Protein AF-0000000084556519 (afdb_homodimer)

InterPro domains:
  IPR011607 Methylglyoxal synthase-like domain [PF02142] (7-95)
  IPR011607 Methylglyoxal synthase-like domain [PS51855] (1-132)
  IPR011607 Methylglyoxal synthase-like domain [SM00851] (6-95)
  IPR033937 Carbamoyl-phosphate synthase large chain, methylglyoxal synthase-like domain [cd01424] (1-100)
  IPR036914 Methylglyoxal synthase-like domain superfamily [G3DSA:3.40.50.1380] (1-125)
  IPR036914 Methylglyoxal synthase-like domain superfamily [SSF52335] (2-114)

Structure (mmCIF, N/CA/C/O backbone):
data_AF-0000000084556519-model_v1
#
loop_
_entity.id
_entity.type
_entity.pdbx_description
1 polymer 'MGS-like domain-containing protein'
#
loop_
_atom_site.group_PDB
_atom_site.id
_atom_site.type_symbol
_atom_site.label_atom_id
_atom_site.label_alt_id
_atom_site.label_comp_id
_atom_site.label_asym_id
_atom_site.label_entity_id
_atom_site.label_seq_id
_atom_site.pdbx_PDB_ins_code
_atom_site.Cartn_x
_atom_site.Cartn_y
_atom_site.Cartn_z
_atom_site.occupancy
_atom_site.B_iso_or_equiv
_atom_site.auth_seq_id
_atom_site.auth_comp_id
_atom_site.auth_asym_id
_atom_site.auth_atom_id
_atom_site.pdbx_PDB_model_num
ATOM 1 N N . ASN A 1 1 ? -2.58 -23 10.445 1 60.66 1 ASN A N 1
ATOM 2 C CA . ASN A 1 1 ? -1.613 -22.016 10.906 1 60.66 1 ASN A CA 1
ATOM 3 C C . ASN A 1 1 ? -2.148 -20.594 10.758 1 60.66 1 ASN A C 1
ATOM 5 O O . ASN A 1 1 ? -2.902 -20.297 9.828 1 60.66 1 ASN A O 1
ATOM 9 N N . LYS A 1 2 ? -2.027 -19.906 11.742 1 66.75 2 LYS A N 1
ATOM 10 C CA . LYS A 1 2 ? -2.498 -18.531 11.82 1 66.75 2 LYS A CA 1
ATOM 11 C C . LYS A 1 2 ? -2.154 -17.75 10.555 1 66.75 2 LYS A C 1
ATOM 13 O O . LYS A 1 2 ? -2.969 -16.984 10.055 1 66.75 2 LYS A O 1
ATOM 18 N N . ASP A 1 3 ? -1.108 -18.094 9.961 1 76.88 3 ASP A N 1
ATOM 19 C CA . ASP A 1 3 ? -0.667 -17.422 8.742 1 76.88 3 ASP A CA 1
ATOM 20 C C . ASP A 1 3 ? -1.509 -17.844 7.547 1 76.88 3 ASP A C 1
ATOM 22 O O . ASP A 1 3 ? -1.833 -17.016 6.684 1 76.88 3 ASP A O 1
ATOM 26 N N . LYS A 1 4 ? -1.921 -19.062 7.691 1 77.12 4 LYS A N 1
ATOM 27 C CA . LYS A 1 4 ? -2.729 -19.562 6.582 1 77.12 4 LYS A CA 1
ATOM 28 C C . LYS A 1 4 ? -4.113 -18.922 6.578 1 77.12 4 LYS A C 1
ATOM 30 O O . LYS A 1 4 ? -4.629 -18.562 5.523 1 77.12 4 LYS A O 1
ATOM 35 N N . ASP A 1 5 ? -4.625 -18.797 7.695 1 87.38 5 ASP A N 1
ATOM 36 C CA . ASP A 1 5 ? -5.941 -18.172 7.801 1 87.38 5 ASP A CA 1
ATOM 37 C C . ASP A 1 5 ? -5.891 -16.703 7.406 1 87.38 5 ASP A C 1
ATOM 39 O O . ASP A 1 5 ? -6.797 -16.203 6.734 1 87.38 5 ASP A O 1
ATOM 43 N N . GLU A 1 6 ? -4.887 -16.078 7.844 1 89.88 6 GLU A N 1
ATOM 44 C CA . GLU A 1 6 ? -4.711 -14.664 7.5 1 89.88 6 GLU A CA 1
ATOM 45 C C . GLU A 1 6 ? -4.547 -14.484 5.996 1 89.88 6 GLU A C 1
ATOM 47 O O . GLU A 1 6 ? -5.113 -13.555 5.414 1 89.88 6 GLU A O 1
ATOM 52 N N . MET A 1 7 ? -3.848 -15.336 5.422 1 90 7 MET A N 1
ATOM 53 C CA . MET A 1 7 ? -3.637 -15.273 3.977 1 90 7 MET A CA 1
ATOM 54 C C . MET A 1 7 ? -4.945 -15.484 3.227 1 90 7 MET A C 1
ATOM 56 O O . MET A 1 7 ? -5.203 -14.82 2.219 1 90 7 MET A O 1
ATOM 60 N N . LYS A 1 8 ? -5.75 -16.375 3.729 1 92.19 8 LYS A N 1
ATOM 61 C CA . LYS A 1 8 ? -7.059 -16.625 3.127 1 92.19 8 LYS A CA 1
ATOM 62 C C . LYS A 1 8 ? -7.922 -15.367 3.143 1 92.19 8 LYS A C 1
ATOM 64 O O . LYS A 1 8 ? -8.562 -15.031 2.145 1 92.19 8 LYS A O 1
ATOM 69 N N . GLN A 1 9 ? -7.934 -14.742 4.238 1 94.56 9 GLN A N 1
ATOM 70 C CA . GLN A 1 9 ? -8.719 -13.523 4.375 1 94.56 9 GLN A CA 1
ATOM 71 C C . GLN A 1 9 ? -8.203 -12.43 3.449 1 94.56 9 GLN A C 1
ATOM 73 O O . GLN A 1 9 ? -8.984 -11.695 2.844 1 94.56 9 GLN A O 1
ATOM 78 N N . LEU A 1 10 ? -6.941 -12.367 3.375 1 95.5 10 LEU A N 1
ATO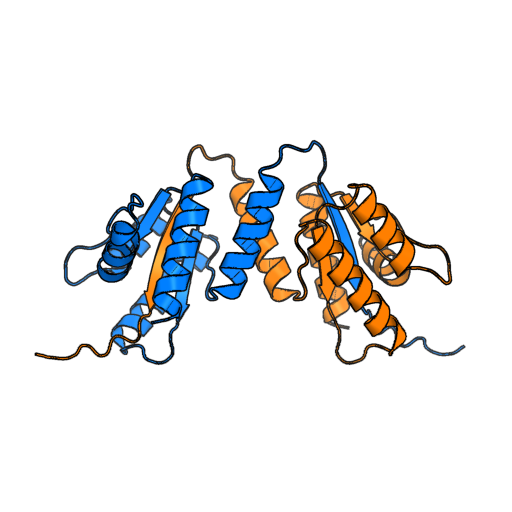M 79 C CA . LEU A 1 10 ? -6.316 -11.398 2.48 1 95.5 10 LEU A CA 1
ATOM 80 C C . LEU A 1 10 ? -6.68 -11.688 1.028 1 95.5 10 LEU A C 1
ATOM 82 O O . LEU A 1 10 ? -7.051 -10.773 0.286 1 95.5 10 LEU A O 1
ATOM 86 N N . ALA A 1 11 ? -6.586 -12.922 0.647 1 95.94 11 ALA A N 1
ATOM 87 C CA . ALA A 1 11 ? -6.949 -13.336 -0.705 1 95.94 11 ALA A CA 1
ATOM 88 C C . ALA A 1 11 ? -8.398 -12.977 -1.02 1 95.94 11 ALA A C 1
ATOM 90 O O . ALA A 1 11 ? -8.695 -12.445 -2.096 1 95.94 11 ALA A O 1
ATOM 91 N N . LYS A 1 12 ? -9.227 -13.203 -0.07 1 96.56 12 LYS A N 1
ATOM 92 C CA . LYS A 1 12 ? -10.641 -12.875 -0.235 1 96.56 12 LYS A CA 1
ATOM 93 C C . LYS A 1 12 ? -10.828 -11.375 -0.456 1 96.56 12 LYS A C 1
ATOM 95 O O . LYS A 1 12 ? -11.547 -10.969 -1.368 1 96.56 12 LYS A O 1
ATOM 100 N N . ALA A 1 13 ? -10.234 -10.602 0.319 1 96.75 13 ALA A N 1
ATOM 101 C CA . ALA A 1 13 ? -10.375 -9.148 0.244 1 96.75 13 ALA A CA 1
ATOM 102 C C . ALA A 1 13 ? -9.867 -8.617 -1.093 1 96.75 13 ALA A C 1
ATOM 104 O O . ALA A 1 13 ? -10.508 -7.754 -1.704 1 96.75 13 ALA A O 1
ATOM 105 N N . PHE A 1 14 ? -8.742 -9.164 -1.57 1 97.5 14 PHE A N 1
ATOM 106 C CA . PHE A 1 14 ? -8.219 -8.742 -2.867 1 97.5 14 PHE A CA 1
ATOM 107 C C . PHE A 1 14 ? -9.156 -9.172 -3.99 1 97.5 14 PHE A C 1
ATOM 109 O O . PHE A 1 14 ? -9.359 -8.438 -4.957 1 97.5 14 PHE A O 1
ATOM 116 N N . SER A 1 15 ? -9.672 -10.344 -3.846 1 97.19 15 SER A N 1
ATOM 117 C CA . SER A 1 15 ? -10.641 -10.812 -4.832 1 97.19 15 SER A CA 1
ATOM 118 C C . SER A 1 15 ? -11.859 -9.898 -4.883 1 97.19 15 SER A C 1
ATOM 120 O O . SER A 1 15 ? -12.336 -9.547 -5.965 1 97.19 15 SER A O 1
ATOM 122 N N . GLU A 1 16 ? -12.336 -9.477 -3.785 1 95.75 16 GLU A N 1
ATOM 123 C CA . GLU A 1 16 ? -13.5 -8.602 -3.693 1 95.75 16 GLU A CA 1
ATOM 124 C C . GLU A 1 16 ? -13.203 -7.227 -4.285 1 95.75 16 GLU A C 1
ATOM 126 O O . GLU A 1 16 ? -14.109 -6.535 -4.746 1 95.75 16 GLU A O 1
ATOM 131 N N . LEU A 1 17 ? -11.953 -6.891 -4.281 1 94.69 17 LEU A N 1
ATOM 132 C CA . LEU A 1 17 ? -11.531 -5.625 -4.871 1 94.69 17 LEU A CA 1
ATOM 133 C C . LEU A 1 17 ? -11.43 -5.738 -6.387 1 94.69 17 LEU A C 1
ATOM 135 O O . LEU A 1 17 ? -11.211 -4.738 -7.074 1 94.69 17 LEU A O 1
ATOM 139 N N . GLY A 1 18 ? -11.445 -7.031 -6.891 1 94.56 18 GLY A N 1
ATOM 140 C CA . GLY A 1 18 ? -11.469 -7.223 -8.336 1 94.56 18 GLY A CA 1
ATOM 141 C C . GLY A 1 18 ? -10.188 -7.84 -8.875 1 94.56 18 GLY A C 1
ATOM 142 O O . GLY A 1 18 ? -10.016 -7.953 -10.086 1 94.56 18 GLY A O 1
ATOM 143 N N . PHE A 1 19 ? -9.328 -8.203 -7.992 1 96.88 19 PHE A N 1
ATOM 144 C CA . PHE A 1 19 ? -8.117 -8.867 -8.453 1 96.88 19 PHE A CA 1
ATOM 145 C C . PHE A 1 19 ? -8.406 -10.297 -8.875 1 96.88 19 PHE A C 1
ATOM 147 O O . PHE A 1 19 ? -9.18 -11 -8.219 1 96.88 19 PHE A O 1
ATOM 154 N N . LYS A 1 20 ? -7.805 -10.68 -9.93 1 97.56 20 LYS A N 1
ATOM 155 C CA . LYS A 1 20 ? -7.711 -12.109 -10.219 1 97.56 20 LYS A CA 1
ATOM 156 C C . LYS A 1 20 ? -6.598 -12.766 -9.414 1 97.56 20 LYS A C 1
ATOM 158 O O . LYS A 1 20 ? -5.488 -12.234 -9.336 1 97.56 20 LYS A O 1
ATOM 163 N N . LEU A 1 21 ? -6.934 -13.906 -8.859 1 96.88 21 LEU A N 1
ATOM 164 C CA . LEU A 1 21 ? -5.961 -14.57 -7.996 1 96.88 21 LEU A CA 1
ATOM 165 C C . LEU A 1 21 ? -5.312 -15.75 -8.711 1 96.88 21 LEU A C 1
ATOM 167 O O . LEU A 1 21 ? -5.996 -16.516 -9.398 1 96.88 21 LEU A O 1
ATOM 171 N N . VAL A 1 22 ? -3.998 -15.844 -8.508 1 95 22 VA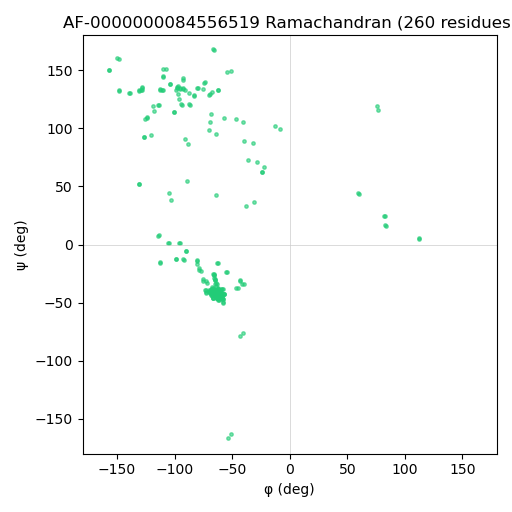L A N 1
ATOM 172 C CA . VAL A 1 22 ? -3.182 -16.969 -8.938 1 95 22 VAL A CA 1
ATOM 173 C C . VAL A 1 22 ? -2.359 -17.5 -7.762 1 95 22 VAL A C 1
ATOM 175 O O . VAL A 1 22 ? -1.832 -16.703 -6.969 1 95 22 VAL A O 1
ATOM 178 N N . ALA A 1 23 ? -2.363 -18.859 -7.629 1 90.19 23 ALA A N 1
ATOM 179 C CA . ALA A 1 23 ? -1.618 -19.359 -6.477 1 90.19 23 ALA A CA 1
ATOM 180 C C . ALA A 1 23 ? -1.018 -20.719 -6.766 1 90.19 23 ALA A C 1
ATOM 182 O O . ALA A 1 23 ? -1.427 -21.406 -7.711 1 90.19 23 ALA A O 1
ATOM 183 N N . THR A 1 24 ? 0.007 -21.016 -5.934 1 82.81 24 THR A N 1
ATOM 184 C CA . THR A 1 24 ? 0.533 -22.375 -5.961 1 82.81 24 THR A CA 1
ATOM 185 C C . THR A 1 24 ? -0.51 -23.375 -5.457 1 82.81 24 THR A C 1
ATOM 187 O O . THR A 1 24 ? -1.505 -22.984 -4.844 1 82.81 24 THR A O 1
ATOM 190 N N . ALA A 1 25 ? -0.234 -24.656 -5.684 1 80.38 25 ALA A N 1
ATOM 191 C CA . ALA A 1 25 ? -1.232 -25.688 -5.414 1 80.38 25 ALA A CA 1
ATOM 192 C C . ALA A 1 25 ? -1.676 -25.656 -3.953 1 80.38 25 ALA A C 1
ATOM 194 O O . ALA A 1 25 ? -2.873 -25.688 -3.662 1 80.38 25 ALA A O 1
ATOM 195 N N . GLY A 1 26 ? -0.729 -25.641 -3.037 1 79.38 26 GLY A N 1
ATOM 196 C CA . GLY A 1 26 ? -1.058 -25.625 -1.621 1 79.38 26 GLY A CA 1
ATOM 197 C C . GLY A 1 26 ? -1.854 -24.391 -1.212 1 79.38 26 GLY A C 1
ATOM 198 O O . GLY A 1 26 ? -2.871 -24.516 -0.526 1 79.38 26 GLY A O 1
ATOM 199 N N . SER A 1 27 ? -1.493 -23.219 -1.669 1 84 27 SER A N 1
ATOM 200 C CA . SER A 1 27 ? -2.191 -21.969 -1.359 1 84 27 SER A CA 1
ATOM 201 C C . SER A 1 27 ? -3.564 -21.938 -2.023 1 84 27 SER A C 1
ATOM 203 O O . SER A 1 27 ? -4.539 -21.484 -1.417 1 84 27 SER A O 1
ATOM 205 N N . ALA A 1 28 ? -3.559 -22.438 -3.236 1 88.19 28 ALA A N 1
ATOM 206 C CA . ALA A 1 28 ? -4.812 -22.438 -3.98 1 88.19 28 ALA A CA 1
ATOM 207 C C . ALA A 1 28 ? -5.867 -23.297 -3.275 1 88.19 28 ALA A C 1
ATOM 209 O O . ALA A 1 28 ? -7.039 -22.906 -3.209 1 88.19 28 ALA A O 1
ATOM 210 N N . LYS A 1 29 ? -5.441 -24.406 -2.787 1 86.94 29 LYS A N 1
ATOM 211 C CA . LYS A 1 29 ? -6.367 -25.281 -2.072 1 86.94 29 LYS A CA 1
ATOM 212 C C . LYS A 1 29 ? -6.969 -24.578 -0.862 1 86.94 29 LYS A C 1
ATOM 214 O O . LYS A 1 29 ? -8.18 -24.641 -0.634 1 86.94 29 LYS A O 1
ATOM 219 N N . ALA A 1 30 ? -6.082 -23.922 -0.144 1 87 30 ALA A N 1
ATOM 220 C CA . ALA A 1 30 ? -6.535 -23.188 1.032 1 87 30 ALA A CA 1
ATOM 221 C C . ALA A 1 30 ? -7.508 -22.078 0.644 1 87 30 ALA A C 1
ATOM 223 O O . ALA A 1 30 ? -8.547 -21.906 1.284 1 87 30 ALA A O 1
ATOM 224 N N . ILE A 1 31 ? -7.262 -21.375 -0.385 1 92.19 31 ILE A N 1
ATOM 225 C CA . ILE A 1 31 ? -8.062 -20.234 -0.832 1 92.19 31 ILE A CA 1
ATOM 226 C C . ILE A 1 31 ? -9.406 -20.734 -1.362 1 92.19 31 ILE A C 1
ATOM 228 O O . ILE A 1 31 ? -10.453 -20.156 -1.057 1 92.19 31 ILE A O 1
ATOM 232 N N . LYS A 1 32 ? -9.406 -21.828 -2.061 1 93.25 32 LYS A N 1
ATOM 233 C CA . LYS A 1 32 ? -10.625 -22.406 -2.625 1 93.25 32 LYS A CA 1
ATOM 234 C C . LYS A 1 32 ? -11.578 -22.859 -1.523 1 93.25 32 LYS A C 1
ATOM 236 O O . LYS A 1 32 ? -12.797 -22.828 -1.699 1 93.25 32 LYS A O 1
ATOM 241 N N . SER A 1 33 ? -11.016 -23.25 -0.446 1 92.06 33 SER A N 1
ATOM 242 C CA . SER A 1 33 ? -11.836 -23.719 0.666 1 92.06 33 SER A CA 1
ATOM 243 C C . SER A 1 33 ? -12.734 -22.609 1.193 1 92.06 33 SER A C 1
ATOM 245 O O . SER A 1 33 ? -13.727 -22.875 1.881 1 92.06 33 SER A O 1
ATOM 247 N N . MET A 1 34 ? -12.406 -21.328 0.815 1 92.75 34 MET A N 1
ATOM 248 C CA . MET A 1 34 ? -13.211 -20.188 1.228 1 92.75 34 MET A CA 1
ATOM 249 C C . MET A 1 34 ? -14.227 -19.812 0.15 1 92.75 34 MET A C 1
ATOM 251 O O . MET A 1 34 ? -14.961 -18.828 0.29 1 92.75 34 MET A O 1
ATOM 255 N N . GLY A 1 35 ? -14.242 -20.562 -0.946 1 94.25 35 GLY A N 1
ATOM 256 C CA . GLY A 1 35 ? -15.172 -20.297 -2.033 1 94.25 35 GLY A CA 1
ATOM 257 C C . GLY A 1 35 ? -14.688 -19.203 -2.98 1 94.25 35 GLY A C 1
ATOM 258 O O . GLY A 1 35 ? -15.477 -18.625 -3.721 1 94.25 35 GLY A O 1
ATOM 259 N N . ILE A 1 36 ? -13.445 -18.938 -2.885 1 94.94 36 ILE A N 1
ATOM 260 C CA . ILE A 1 36 ? -12.859 -17.891 -3.711 1 94.94 36 ILE A CA 1
ATOM 261 C C . ILE A 1 36 ? -12.25 -18.5 -4.969 1 94.94 36 ILE A C 1
ATOM 263 O O . ILE A 1 36 ? -11.562 -19.516 -4.895 1 94.94 36 ILE A O 1
ATOM 267 N N . ASP A 1 37 ? -12.547 -17.875 -6.113 1 95.38 37 ASP A N 1
ATOM 268 C CA . ASP A 1 37 ? -11.961 -18.328 -7.367 1 95.38 37 ASP A CA 1
ATOM 269 C C . ASP A 1 37 ? -10.461 -18.047 -7.406 1 95.38 37 ASP A C 1
ATOM 271 O O . ASP A 1 37 ? -10.023 -16.922 -7.113 1 95.38 37 ASP A O 1
ATOM 275 N N . VAL A 1 38 ? -9.648 -19.016 -7.719 1 94.94 38 VAL A N 1
ATOM 276 C CA . VAL A 1 38 ? -8.195 -18.891 -7.797 1 94.94 38 VAL A CA 1
ATOM 277 C C . VAL A 1 38 ? -7.648 -19.828 -8.867 1 94.94 38 VAL A C 1
ATOM 279 O O . VAL A 1 38 ? -8.086 -20.984 -8.977 1 94.94 38 VAL A O 1
ATOM 282 N N . GLU A 1 39 ? -6.809 -19.297 -9.68 1 93.94 39 GLU A N 1
ATOM 283 C CA . GLU A 1 39 ? -6.113 -20.109 -10.68 1 93.94 39 GLU A CA 1
ATOM 284 C C . GLU A 1 39 ? -4.887 -20.797 -10.086 1 93.94 39 GLU A C 1
ATOM 286 O O . GLU A 1 39 ? -4.074 -20.141 -9.422 1 93.94 39 GLU A O 1
ATOM 291 N N . VAL A 1 40 ? -4.762 -22.078 -10.258 1 89 40 VAL A N 1
ATOM 292 C CA . VAL A 1 40 ? -3.629 -22.844 -9.742 1 89 40 VAL A CA 1
ATOM 293 C C . VAL A 1 40 ? -2.484 -22.812 -10.75 1 89 40 VAL A C 1
ATOM 295 O O . VAL A 1 40 ? -2.691 -23.078 -11.938 1 89 40 VAL A O 1
ATOM 298 N N . VAL A 1 41 ? -1.37 -22.25 -10.18 1 80.81 41 VAL A N 1
ATOM 299 C CA . VAL A 1 41 ? -0.185 -22.312 -11.023 1 80.81 41 VAL A CA 1
ATOM 300 C C . VAL A 1 41 ? 0.617 -23.562 -10.711 1 80.81 41 VAL A C 1
ATOM 302 O O . VAL A 1 41 ? 0.7 -23.984 -9.555 1 80.81 41 VAL A O 1
ATOM 305 N N . GLY A 1 42 ? 1.195 -24.203 -11.797 1 63.31 42 GLY A N 1
ATOM 306 C CA . GLY A 1 42 ? 2.133 -25.312 -11.758 1 63.31 42 GLY A CA 1
ATOM 307 C C . GLY A 1 42 ? 1.47 -26.641 -11.445 1 63.31 42 GLY A C 1
ATOM 308 O O . GLY A 1 42 ? 0.39 -26.672 -10.852 1 63.31 42 GLY A O 1
ATOM 309 N N . LYS A 1 43 ? 1.481 -27.516 -12.289 1 49.94 43 LYS A N 1
ATOM 310 C CA . LYS A 1 43 ? 1.347 -28.906 -11.906 1 49.94 43 LYS A CA 1
ATOM 311 C C . LYS A 1 43 ? 2.326 -29.281 -10.797 1 49.94 43 LYS A C 1
ATOM 313 O O . LYS A 1 43 ? 3.189 -28.469 -10.438 1 49.94 43 LYS A O 1
ATOM 318 N N . MET A 1 44 ? 2.648 -30.594 -10.477 1 47.16 44 MET A N 1
ATOM 319 C CA . MET A 1 44 ? 3.381 -31.219 -9.383 1 47.16 44 MET A CA 1
ATOM 320 C C . MET A 1 44 ? 4.652 -30.438 -9.055 1 47.16 44 MET A C 1
ATOM 322 O O . MET A 1 44 ? 4.914 -30.141 -7.891 1 47.16 44 MET A O 1
ATOM 326 N N . HIS A 1 45 ? 5.84 -30.531 -9.828 1 47.38 45 HIS A N 1
ATOM 327 C CA . HIS A 1 45 ? 7.242 -30.281 -9.5 1 47.38 45 HIS A CA 1
ATOM 328 C C . HIS A 1 45 ? 7.637 -28.844 -9.805 1 47.38 45 HIS A C 1
ATOM 330 O O . HIS A 1 45 ? 8.742 -28.406 -9.461 1 47.38 45 HIS A O 1
ATOM 336 N N . GLU A 1 46 ? 6.902 -27.969 -10.547 1 55.78 46 GLU A N 1
ATOM 337 C CA . GLU A 1 46 ? 7.586 -26.766 -10.992 1 55.78 46 GLU A CA 1
ATOM 338 C C . GLU A 1 46 ? 6.762 -25.516 -10.68 1 55.78 46 GLU A C 1
ATOM 340 O O . GLU A 1 46 ? 6.406 -24.766 -11.586 1 55.78 46 GLU A O 1
ATOM 345 N N . ARG A 1 47 ? 6.312 -25.297 -9.508 1 61 47 ARG A N 1
ATOM 346 C CA . ARG A 1 47 ? 5.328 -24.375 -8.961 1 61 47 ARG A CA 1
ATOM 347 C C . ARG A 1 47 ? 5.773 -22.922 -9.141 1 61 47 ARG A C 1
ATOM 349 O O . ARG A 1 47 ? 5.043 -22.109 -9.711 1 61 47 ARG A O 1
ATOM 356 N N . SER A 1 48 ? 6.98 -22.688 -8.828 1 63.25 48 SER A N 1
ATOM 357 C CA . SER A 1 48 ? 7.52 -21.328 -8.883 1 63.25 48 SER A CA 1
ATOM 358 C C . SER A 1 48 ? 7.82 -20.906 -10.32 1 63.25 48 SER A C 1
ATOM 360 O O . SER A 1 48 ? 7.691 -19.734 -10.672 1 63.25 48 SER A O 1
ATOM 362 N N . VAL A 1 49 ? 8.016 -21.922 -11.20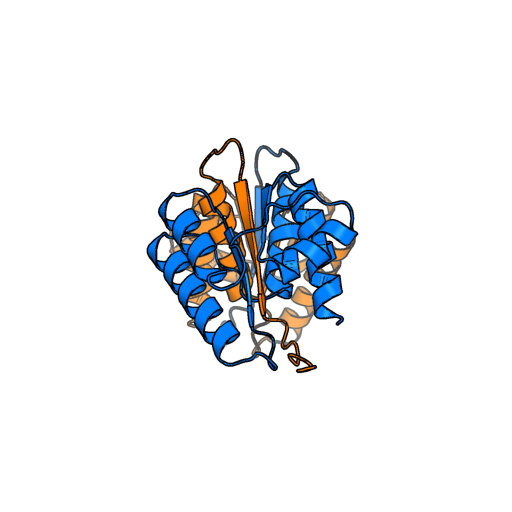3 1 74.31 49 VAL A N 1
ATOM 363 C CA . VAL A 1 49 ? 8.391 -21.641 -12.578 1 74.31 49 VAL A CA 1
ATOM 364 C C . VAL A 1 49 ? 7.191 -21.047 -13.328 1 74.31 49 VAL A C 1
ATOM 366 O O . VAL A 1 49 ? 7.34 -20.109 -14.109 1 74.31 49 VAL A O 1
ATOM 369 N N . ASP A 1 50 ? 6.062 -21.484 -12.945 1 85.94 50 ASP A N 1
ATOM 370 C CA . ASP A 1 50 ? 4.875 -20.984 -13.641 1 85.94 50 ASP A CA 1
ATOM 371 C C . ASP A 1 50 ? 4.578 -19.547 -13.266 1 85.94 50 ASP A C 1
ATOM 373 O O . ASP A 1 50 ? 4.273 -18.719 -14.141 1 85.94 50 ASP A O 1
ATOM 377 N N . ILE A 1 51 ? 4.762 -19.219 -12.039 1 90.44 51 ILE A N 1
ATOM 378 C CA . ILE A 1 51 ? 4.527 -17.844 -11.609 1 90.44 51 ILE A CA 1
ATOM 379 C C . ILE A 1 51 ? 5.531 -16.922 -12.281 1 90.44 51 ILE A C 1
ATOM 381 O O . ILE A 1 51 ? 5.164 -15.844 -12.766 1 90.44 51 ILE A O 1
ATOM 385 N N . ILE A 1 52 ? 6.754 -17.438 -12.391 1 92.94 52 ILE A N 1
ATOM 386 C CA . ILE A 1 52 ? 7.824 -16.656 -13 1 92.94 52 ILE A CA 1
ATOM 387 C C . ILE A 1 52 ? 7.516 -16.422 -14.484 1 92.94 52 ILE A C 1
ATOM 389 O O . ILE A 1 52 ? 7.668 -15.305 -14.984 1 92.94 52 ILE A O 1
ATOM 393 N N . GLN A 1 53 ? 7.059 -17.438 -15.125 1 93.12 53 GLN A N 1
ATOM 394 C CA . GLN A 1 53 ? 6.715 -17.312 -16.531 1 93.12 53 GLN A CA 1
ATOM 395 C C . GLN A 1 53 ? 5.555 -16.344 -16.734 1 93.12 53 GLN A C 1
ATOM 397 O O . GLN A 1 53 ? 5.555 -15.539 -17.672 1 93.12 53 GLN A O 1
ATOM 402 N N . GLN A 1 54 ? 4.594 -16.359 -15.891 1 94.19 54 GLN A N 1
ATOM 403 C CA . GLN A 1 54 ? 3.457 -15.453 -15.992 1 94.19 54 GLN A CA 1
ATOM 404 C C . GLN A 1 54 ? 3.881 -14.008 -15.727 1 94.19 54 GLN A C 1
ATOM 406 O O . GLN A 1 54 ? 3.346 -13.078 -16.328 1 94.19 54 GLN A O 1
ATOM 411 N N . ILE A 1 55 ? 4.812 -13.828 -14.789 1 95 55 ILE A N 1
ATOM 412 C CA . ILE A 1 55 ? 5.379 -12.5 -14.555 1 95 55 ILE A CA 1
ATOM 413 C C . ILE A 1 55 ? 6.047 -11.992 -15.828 1 95 55 ILE A C 1
ATOM 415 O O . ILE A 1 55 ? 5.797 -10.867 -16.266 1 95 55 ILE A O 1
ATOM 419 N N . LYS A 1 56 ? 6.797 -12.875 -16.484 1 94.75 56 LYS A N 1
ATOM 420 C CA . LYS A 1 56 ? 7.535 -12.523 -17.688 1 94.75 56 LYS A CA 1
ATOM 421 C C . LYS A 1 56 ? 6.586 -12.164 -18.828 1 94.75 56 LYS A C 1
ATOM 423 O O . LYS A 1 56 ? 6.898 -11.297 -19.656 1 94.75 56 LYS A O 1
ATOM 428 N N . LYS A 1 57 ? 5.441 -12.727 -18.828 1 94.75 57 LYS A N 1
ATOM 429 C CA . LYS A 1 57 ? 4.453 -12.516 -19.891 1 94.75 57 LYS A CA 1
ATOM 430 C C . LYS A 1 57 ? 3.543 -11.336 -19.562 1 94.75 57 LYS A C 1
ATOM 432 O O . LYS A 1 57 ? 2.631 -11.016 -20.328 1 94.75 57 LYS A O 1
ATOM 437 N N . GLY A 1 58 ? 3.684 -10.805 -18.422 1 93.88 58 GLY A N 1
ATOM 438 C CA . GLY A 1 58 ? 2.9 -9.641 -18.047 1 93.88 58 GLY A CA 1
ATOM 439 C C . GLY A 1 58 ? 1.511 -9.992 -17.547 1 93.88 58 GLY A C 1
ATOM 440 O O . GLY A 1 58 ? 0.6 -9.164 -17.609 1 93.88 58 GLY A O 1
ATOM 441 N N . ARG A 1 59 ? 1.363 -11.164 -17.062 1 94.19 59 ARG A N 1
ATOM 442 C CA . ARG A 1 59 ? 0.042 -11.625 -16.641 1 94.19 59 ARG A CA 1
ATOM 443 C C . ARG A 1 59 ? -0.143 -11.484 -15.141 1 94.19 59 ARG A C 1
ATOM 445 O O . ARG A 1 59 ? -1.252 -11.648 -14.625 1 94.19 59 ARG A O 1
ATOM 452 N N . ILE A 1 60 ? 0.928 -11.234 -14.438 1 96.06 60 ILE A N 1
ATOM 453 C CA . ILE A 1 60 ? 0.884 -10.977 -13 1 96.06 60 ILE A CA 1
ATOM 454 C C . ILE A 1 60 ? 1.269 -9.523 -12.719 1 96.06 60 ILE A C 1
ATOM 456 O O . ILE A 1 60 ? 2.262 -9.023 -13.258 1 96.06 60 ILE A O 1
ATOM 460 N N . HIS A 1 61 ? 0.469 -8.914 -11.891 1 97.19 61 HIS A N 1
ATOM 461 C CA . HIS A 1 61 ? 0.658 -7.484 -11.672 1 97.19 61 HIS A CA 1
ATOM 462 C C . HIS A 1 61 ? 1.134 -7.203 -10.25 1 97.19 61 HIS A C 1
ATOM 464 O O . HIS A 1 61 ? 1.617 -6.105 -9.961 1 97.19 61 HIS A O 1
ATOM 470 N N . MET A 1 62 ? 1.053 -8.086 -9.344 1 97.56 62 MET A N 1
ATOM 471 C CA . MET A 1 62 ? 1.519 -8.016 -7.961 1 97.56 62 MET A CA 1
ATOM 472 C C . MET A 1 62 ? 1.743 -9.406 -7.383 1 97.56 62 MET A C 1
ATOM 474 O O . MET A 1 62 ? 1.076 -10.367 -7.785 1 97.56 62 MET A O 1
ATOM 478 N N . VAL A 1 63 ? 2.666 -9.539 -6.465 1 96.38 63 VAL A N 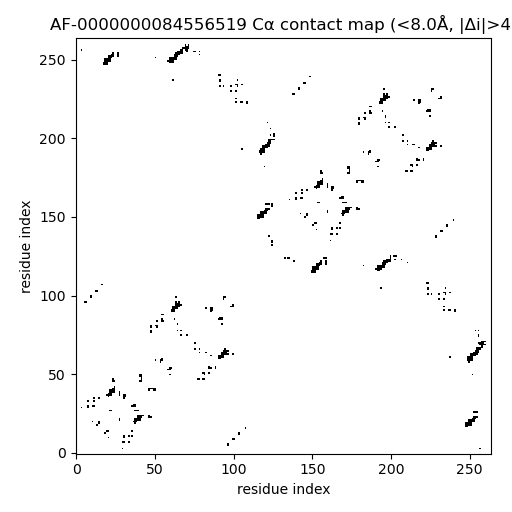1
ATOM 479 C CA . VAL A 1 63 ? 2.938 -10.82 -5.82 1 96.38 63 VAL A CA 1
ATOM 480 C C . VAL A 1 63 ? 2.969 -10.641 -4.305 1 96.38 63 VAL A C 1
ATOM 482 O O . VAL A 1 63 ? 3.537 -9.672 -3.801 1 96.38 63 VAL A O 1
ATOM 485 N N . ILE A 1 64 ? 2.285 -11.508 -3.584 1 95.19 64 ILE A N 1
ATOM 486 C CA . ILE A 1 64 ? 2.51 -11.672 -2.152 1 95.19 64 ILE A CA 1
ATOM 487 C C . ILE A 1 64 ? 3.379 -12.898 -1.898 1 95.19 64 ILE A C 1
ATOM 489 O O . ILE A 1 64 ? 2.98 -14.023 -2.211 1 95.19 64 ILE A O 1
ATOM 493 N N . ASN A 1 65 ? 4.559 -12.672 -1.405 1 89.62 65 ASN A N 1
ATOM 494 C CA . ASN A 1 65 ? 5.527 -13.727 -1.138 1 89.62 65 ASN A CA 1
ATOM 495 C C . ASN A 1 65 ? 6.039 -13.672 0.3 1 89.62 65 ASN A C 1
ATOM 497 O O . ASN A 1 65 ? 6.973 -12.922 0.603 1 89.62 65 ASN A O 1
ATOM 501 N N . THR A 1 66 ? 5.402 -14.414 1.199 1 85.69 66 THR A N 1
ATOM 502 C CA . THR A 1 66 ? 5.773 -14.359 2.609 1 85.69 66 THR A CA 1
ATOM 503 C C . THR A 1 66 ? 6.715 -15.508 2.961 1 85.69 66 THR A C 1
ATOM 505 O O . THR A 1 66 ? 6.59 -16.609 2.418 1 85.69 66 THR A O 1
ATOM 508 N N . MET A 1 67 ? 7.906 -15.141 3.645 1 72.19 67 MET A N 1
ATOM 509 C CA . MET A 1 67 ? 8.875 -16.156 4.031 1 72.19 67 MET A CA 1
ATOM 510 C C . MET A 1 67 ? 8.586 -16.688 5.438 1 72.19 67 MET A C 1
ATOM 512 O O . MET A 1 67 ? 8.445 -15.906 6.379 1 72.19 67 MET A O 1
ATOM 516 N N . THR A 1 68 ? 7.797 -17.734 5.559 1 60.72 68 THR A N 1
ATOM 517 C CA . THR A 1 68 ? 7.617 -18.266 6.906 1 60.72 68 THR A CA 1
ATOM 518 C C . THR A 1 68 ? 8.852 -19.047 7.348 1 60.72 68 THR A C 1
ATOM 520 O O . THR A 1 68 ? 9.617 -19.531 6.516 1 60.72 68 THR A O 1
ATOM 523 N N . GLN A 1 69 ? 9.359 -18.812 8.609 1 57.44 69 GLN A N 1
ATOM 524 C CA . GLN A 1 69 ? 10.562 -19.344 9.25 1 57.44 69 GLN A CA 1
ATOM 525 C C . GLN A 1 69 ? 10.75 -20.828 8.961 1 57.44 69 GLN A C 1
ATOM 527 O O . GLN A 1 69 ? 11.875 -21.312 8.945 1 57.44 69 GLN A O 1
ATOM 532 N N . ASN A 1 70 ? 9.75 -21.5 8.859 1 56.06 70 ASN A N 1
ATOM 533 C CA . ASN A 1 70 ? 9.953 -22.938 8.898 1 56.06 70 ASN A CA 1
ATOM 534 C C . ASN A 1 70 ? 9.82 -23.562 7.508 1 56.06 70 ASN A C 1
ATOM 536 O O . ASN A 1 70 ? 9.312 -24.672 7.363 1 56.06 70 ASN A O 1
ATOM 540 N N . GLN A 1 71 ? 10.523 -22.75 6.617 1 60.31 71 GLN A N 1
ATOM 541 C CA . GLN A 1 71 ? 10.297 -23.25 5.266 1 60.31 71 GLN A CA 1
ATOM 542 C C . GLN A 1 71 ? 11.438 -24.156 4.816 1 60.31 71 GLN A C 1
ATOM 544 O O . GLN A 1 71 ? 12.578 -23.984 5.25 1 60.31 71 GLN A O 1
ATOM 549 N N . GLY A 1 72 ? 10.984 -25.297 4.176 1 61.34 72 GLY A N 1
ATOM 550 C CA . GLY A 1 72 ? 11.977 -26.125 3.529 1 61.34 72 GLY A CA 1
ATOM 551 C C . GLY A 1 72 ? 12.836 -25.375 2.533 1 61.34 72 GLY A C 1
ATOM 552 O O . GLY A 1 72 ? 12.453 -24.297 2.066 1 61.34 72 GLY A O 1
ATOM 553 N N . LYS A 1 73 ? 14.07 -25.75 2.359 1 66.94 73 LYS A N 1
ATOM 554 C CA . LYS A 1 73 ? 15.078 -25.141 1.495 1 66.94 73 LYS A CA 1
ATOM 555 C C . LYS A 1 73 ? 14.508 -24.859 0.105 1 66.94 73 LYS A C 1
ATOM 557 O O . LYS A 1 73 ? 14.82 -23.828 -0.5 1 66.94 73 LYS A O 1
ATOM 562 N N . SER A 1 74 ? 13.656 -25.734 -0.434 1 68.12 74 SER A N 1
ATOM 563 C CA . SER A 1 74 ? 13.125 -25.578 -1.786 1 68.12 74 SER A CA 1
ATOM 564 C C . SER A 1 74 ? 12.172 -24.406 -1.869 1 68.12 74 SER A C 1
ATOM 566 O O . SER A 1 74 ? 12.195 -23.641 -2.84 1 68.12 74 SER A O 1
ATOM 568 N N . VAL A 1 75 ? 11.359 -24.312 -0.853 1 64.31 75 VAL A N 1
ATOM 569 C CA . VAL A 1 75 ? 10.383 -23.219 -0.82 1 64.31 75 VAL A CA 1
ATOM 570 C C . VAL A 1 75 ? 11.109 -21.875 -0.737 1 64.31 75 VAL A C 1
ATOM 572 O O . VAL A 1 75 ? 10.734 -20.922 -1.423 1 64.31 75 VAL A O 1
ATOM 575 N N . VAL A 1 76 ? 12.164 -21.922 -0.028 1 70.12 76 VAL A N 1
ATOM 576 C CA . VAL A 1 76 ? 12.969 -20.719 0.126 1 70.12 76 VAL A CA 1
ATOM 577 C C . VAL A 1 76 ? 13.594 -20.344 -1.215 1 70.12 76 VAL A C 1
ATOM 579 O O . VAL A 1 76 ? 13.547 -19.172 -1.616 1 70.12 76 VAL A O 1
ATOM 582 N N . HIS A 1 77 ? 14 -21.344 -1.889 1 77.56 77 HIS A N 1
ATOM 583 C CA . HIS A 1 77 ? 14.633 -21.109 -3.186 1 77.56 77 HIS A CA 1
ATOM 584 C C . HIS A 1 77 ? 13.617 -20.578 -4.199 1 77.56 77 HIS A C 1
ATOM 586 O O . HIS A 1 77 ? 13.922 -19.672 -4.969 1 77.56 77 HIS A O 1
ATOM 592 N N . ASP A 1 78 ? 12.43 -21.047 -4.176 1 81.31 78 ASP A N 1
ATOM 593 C CA . ASP A 1 78 ? 11.383 -20.609 -5.094 1 81.31 78 ASP A CA 1
ATOM 594 C C . ASP A 1 78 ? 10.961 -19.172 -4.797 1 81.31 78 ASP A C 1
ATOM 596 O O . ASP A 1 78 ? 10.766 -18.375 -5.715 1 81.31 78 ASP A O 1
ATOM 600 N N . GLY A 1 79 ? 10.867 -18.922 -3.537 1 84.38 79 GLY A N 1
ATOM 601 C CA . GLY A 1 79 ? 10.516 -17.562 -3.133 1 84.38 79 GLY A CA 1
ATOM 602 C C . GLY A 1 79 ? 11.5 -16.516 -3.627 1 84.38 79 GLY A C 1
ATOM 603 O O . GLY A 1 79 ? 11.102 -15.445 -4.086 1 84.38 79 GLY A O 1
ATOM 604 N N . PHE A 1 80 ? 12.766 -16.953 -3.586 1 87.12 80 PHE A N 1
ATOM 605 C CA . PHE A 1 80 ? 13.805 -16.047 -4.043 1 87.12 80 PHE A CA 1
ATOM 606 C C . PHE A 1 80 ? 13.688 -15.797 -5.543 1 87.12 80 PHE A C 1
ATOM 608 O O . PHE A 1 80 ? 13.805 -14.656 -6 1 87.12 80 PHE A O 1
ATOM 615 N N . LYS A 1 81 ? 13.484 -16.781 -6.258 1 90 81 LYS A N 1
ATOM 616 C CA . LYS A 1 81 ? 13.367 -16.656 -7.707 1 90 81 LYS A CA 1
ATOM 617 C C . LYS A 1 81 ? 12.18 -15.781 -8.086 1 90 81 LYS A C 1
ATOM 619 O O . LYS A 1 81 ? 12.266 -14.977 -9.008 1 90 81 LYS A O 1
ATOM 624 N N . ILE A 1 82 ? 11.117 -15.914 -7.422 1 91.19 82 ILE A N 1
ATOM 625 C CA . ILE A 1 82 ? 9.914 -15.133 -7.695 1 91.19 82 ILE A CA 1
ATOM 626 C C . ILE A 1 82 ? 10.172 -13.656 -7.379 1 91.19 82 ILE A C 1
ATOM 628 O O . ILE A 1 82 ? 9.859 -12.781 -8.188 1 91.19 82 ILE A O 1
ATOM 632 N N . ARG A 1 83 ? 10.781 -13.453 -6.23 1 92.75 83 ARG A N 1
ATOM 633 C CA . ARG A 1 83 ? 11.102 -12.086 -5.844 1 92.75 83 ARG A CA 1
ATOM 634 C C . ARG A 1 83 ? 12.031 -11.43 -6.855 1 92.75 83 ARG A C 1
ATOM 636 O O . ARG A 1 83 ? 11.828 -10.273 -7.238 1 92.75 83 ARG A O 1
ATOM 643 N N . ARG A 1 84 ? 12.984 -12.234 -7.355 1 94.19 84 ARG A N 1
ATOM 644 C CA . ARG A 1 84 ? 13.906 -11.711 -8.367 1 94.19 84 ARG A CA 1
ATOM 645 C C . ARG A 1 84 ? 13.156 -11.336 -9.641 1 94.19 84 ARG A C 1
ATOM 647 O O . ARG A 1 84 ? 13.398 -10.281 -10.219 1 94.19 84 ARG A O 1
ATOM 654 N N . ALA A 1 85 ? 12.227 -12.18 -10.055 1 95.25 85 ALA A N 1
ATOM 655 C CA . ALA A 1 85 ? 11.453 -11.922 -11.266 1 95.25 85 ALA A CA 1
ATOM 656 C C . ALA A 1 85 ? 10.625 -10.641 -11.117 1 95.25 85 ALA A C 1
ATOM 658 O O . ALA A 1 85 ? 10.5 -9.867 -12.07 1 95.25 85 ALA A O 1
ATOM 659 N N . THR A 1 86 ? 10.078 -10.406 -9.898 1 97.12 86 THR A N 1
ATOM 660 C CA . THR A 1 86 ? 9.273 -9.211 -9.688 1 97.12 86 THR A CA 1
ATOM 661 C C . THR A 1 86 ? 10.133 -7.953 -9.805 1 97.12 86 THR A C 1
ATOM 663 O O . THR A 1 86 ? 9.703 -6.953 -10.383 1 97.12 86 THR A O 1
ATOM 666 N N . VAL A 1 87 ? 11.359 -7.961 -9.305 1 96.25 87 VAL A N 1
ATOM 667 C CA . VAL A 1 87 ? 12.281 -6.832 -9.375 1 96.25 87 VAL A CA 1
ATOM 668 C C . VAL A 1 87 ? 12.664 -6.566 -10.836 1 96.25 87 VAL A C 1
ATOM 670 O O . VAL A 1 87 ? 12.602 -5.426 -11.297 1 96.25 87 VAL A O 1
ATOM 673 N N . GLU A 1 88 ? 12.922 -7.625 -11.555 1 96.94 88 GLU A N 1
ATOM 674 C CA . GLU A 1 88 ? 13.352 -7.527 -12.945 1 96.94 88 GLU A CA 1
ATOM 675 C C . GLU A 1 88 ? 12.25 -6.945 -13.82 1 96.94 88 GLU A C 1
ATOM 677 O O . GLU A 1 88 ? 12.531 -6.293 -14.828 1 96.94 88 GLU A O 1
ATOM 682 N N . HIS A 1 89 ? 10.992 -7.086 -13.461 1 96.5 89 HIS A N 1
ATOM 683 C CA . HIS A 1 89 ? 9.875 -6.66 -14.297 1 96.5 89 HIS A CA 1
ATOM 684 C C . HIS A 1 89 ? 9.117 -5.512 -13.648 1 96.5 89 HIS A C 1
ATOM 686 O O . HIS A 1 89 ? 8.023 -5.148 -14.102 1 96.5 89 HIS A O 1
ATOM 692 N N . ALA A 1 90 ? 9.602 -4.945 -12.57 1 95.06 90 ALA A N 1
ATOM 693 C CA . ALA A 1 90 ? 9.109 -3.76 -11.875 1 95.06 90 ALA A CA 1
ATOM 694 C C . ALA A 1 90 ? 7.668 -3.955 -11.414 1 95.06 90 ALA A C 1
ATOM 696 O O . ALA A 1 90 ? 6.816 -3.088 -11.633 1 95.06 90 ALA A O 1
ATOM 697 N N . ILE A 1 91 ? 7.43 -5.156 -10.852 1 96.12 91 ILE A N 1
ATOM 698 C CA . ILE A 1 91 ? 6.109 -5.375 -10.273 1 96.12 91 ILE A CA 1
ATOM 699 C C . ILE A 1 91 ? 6.223 -5.449 -8.75 1 96.12 91 ILE A C 1
ATOM 701 O O . ILE A 1 91 ? 7.203 -5.973 -8.219 1 96.12 91 ILE A O 1
ATOM 705 N N . PRO A 1 92 ? 5.199 -4.922 -8.047 1 97.62 92 PRO A N 1
ATOM 706 C CA . PRO A 1 92 ? 5.242 -4.945 -6.582 1 97.62 92 PRO A CA 1
ATOM 707 C C . PRO A 1 92 ? 5.273 -6.363 -6.016 1 97.62 92 PRO A C 1
ATOM 709 O O . PRO A 1 92 ? 4.527 -7.234 -6.477 1 97.62 92 PRO A O 1
ATOM 712 N N . CYS A 1 93 ? 6.184 -6.562 -5.082 1 96.88 93 CYS A N 1
ATOM 713 C CA . CYS A 1 93 ? 6.297 -7.809 -4.336 1 96.88 93 CYS A CA 1
ATOM 714 C C 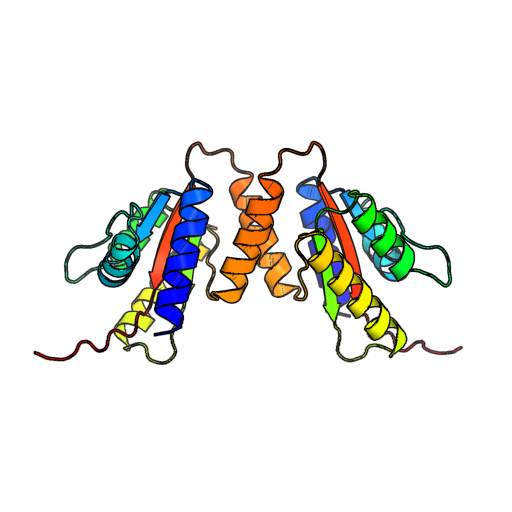. CYS A 1 93 ? 6.211 -7.551 -2.834 1 96.88 93 CYS A C 1
ATOM 716 O O . CYS A 1 93 ? 7.117 -6.957 -2.25 1 96.88 93 CYS A O 1
ATOM 718 N N . LEU A 1 94 ? 5.117 -7.969 -2.227 1 96.44 94 LEU A N 1
ATOM 719 C CA . LEU A 1 94 ? 4.898 -7.781 -0.797 1 96.44 94 LEU A CA 1
ATOM 720 C C . LEU A 1 94 ? 5.34 -9.016 -0.015 1 96.44 94 LEU A C 1
ATOM 722 O O . LEU A 1 94 ? 4.781 -10.102 -0.189 1 96.44 94 LEU A O 1
ATOM 726 N N . THR A 1 95 ? 6.258 -8.805 0.863 1 92.56 95 THR A N 1
ATOM 727 C CA . THR A 1 95 ? 6.863 -9.953 1.53 1 92.56 95 THR A CA 1
ATOM 728 C C . THR A 1 95 ? 6.355 -10.07 2.965 1 92.56 95 THR A C 1
ATOM 730 O O . THR A 1 95 ? 6.773 -10.969 3.703 1 92.56 95 THR A O 1
ATOM 733 N N . SER A 1 96 ? 5.504 -9.227 3.346 1 91 96 SER A N 1
ATOM 734 C CA . SER A 1 96 ? 4.883 -9.219 4.668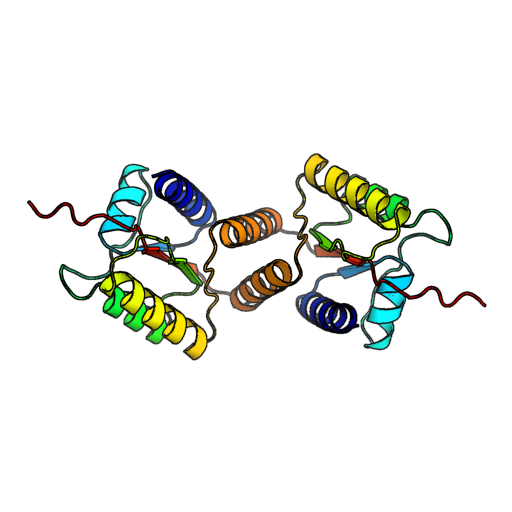 1 91 96 SER A CA 1
ATOM 735 C C . SER A 1 96 ? 3.363 -9.141 4.562 1 91 96 SER A C 1
ATOM 737 O O . SER A 1 96 ? 2.832 -8.336 3.799 1 91 96 SER A O 1
ATOM 739 N N . LEU A 1 97 ? 2.74 -10.047 5.363 1 92.56 97 LEU A N 1
ATOM 740 C CA . LEU A 1 97 ? 1.282 -9.992 5.383 1 92.56 97 LEU A CA 1
ATOM 741 C C . LEU A 1 97 ? 0.798 -8.656 5.945 1 92.56 97 LEU A C 1
ATOM 743 O O . LEU A 1 97 ? -0.222 -8.125 5.504 1 92.56 97 LEU A O 1
ATOM 747 N N . ASP A 1 98 ? 1.561 -8.094 6.91 1 93.62 98 ASP A N 1
ATOM 748 C CA . ASP A 1 98 ? 1.196 -6.797 7.477 1 93.62 98 ASP A CA 1
ATOM 749 C C . ASP A 1 98 ? 1.191 -5.707 6.406 1 93.62 98 ASP A C 1
ATOM 751 O O . ASP A 1 98 ? 0.255 -4.91 6.332 1 93.62 98 ASP A O 1
ATOM 755 N N . THR A 1 99 ? 2.201 -5.707 5.551 1 95.19 99 THR A N 1
ATOM 756 C CA . THR A 1 99 ? 2.281 -4.734 4.465 1 95.19 99 THR A CA 1
ATOM 757 C C . THR A 1 99 ? 1.173 -4.973 3.445 1 95.19 99 THR A C 1
ATOM 759 O O . THR A 1 99 ? 0.57 -4.02 2.943 1 95.19 99 THR A O 1
ATOM 762 N N . ALA A 1 100 ? 0.884 -6.219 3.166 1 96.81 100 ALA A N 1
ATOM 763 C CA . ALA A 1 100 ? -0.194 -6.543 2.236 1 96.81 100 ALA A CA 1
ATOM 764 C C . ALA A 1 100 ? -1.531 -6.004 2.738 1 96.81 100 ALA A C 1
ATOM 766 O O . ALA A 1 100 ? -2.32 -5.461 1.963 1 96.81 100 ALA A O 1
ATOM 767 N N . TRP A 1 101 ? -1.768 -6.133 4.031 1 96.88 101 TRP A N 1
ATOM 768 C CA . TRP A 1 101 ? -2.994 -5.602 4.617 1 96.88 101 TRP A CA 1
ATOM 769 C C . TRP A 1 101 ? -3.041 -4.082 4.492 1 96.88 101 TRP A C 1
ATOM 771 O O . TRP A 1 101 ? -4.094 -3.51 4.195 1 96.88 101 TRP A O 1
ATOM 781 N N . GLU A 1 102 ? -1.929 -3.471 4.727 1 97.31 102 GLU A N 1
ATOM 782 C CA . GLU A 1 102 ? -1.893 -2.016 4.609 1 97.31 102 GLU A CA 1
ATOM 783 C C . GLU A 1 102 ? -2.158 -1.57 3.174 1 97.31 102 GLU A C 1
ATOM 785 O O . GLU A 1 102 ? -2.904 -0.616 2.941 1 97.31 102 GLU A O 1
ATOM 790 N N . VAL A 1 103 ? -1.58 -2.209 2.242 1 97.94 103 VAL A N 1
ATOM 791 C CA . VAL A 1 103 ? -1.818 -1.933 0.829 1 97.94 103 VAL A CA 1
ATOM 792 C C . VAL A 1 103 ? -3.301 -2.109 0.511 1 97.94 103 VAL A C 1
ATOM 794 O O . VAL A 1 103 ? -3.914 -1.246 -0.122 1 97.94 103 VAL A O 1
ATOM 797 N N . LEU A 1 104 ? -3.846 -3.199 0.984 1 97.5 104 LEU A N 1
ATOM 798 C CA . LEU A 1 104 ? -5.262 -3.475 0.759 1 97.5 104 LEU A CA 1
ATOM 799 C C . LEU A 1 104 ? -6.129 -2.357 1.327 1 97.5 104 LEU A C 1
ATOM 801 O O . LEU A 1 104 ? -7.07 -1.904 0.673 1 97.5 104 LEU A O 1
ATOM 805 N N . ASN A 1 105 ? -5.852 -1.947 2.512 1 96.62 105 ASN A N 1
ATOM 806 C CA . ASN A 1 105 ? -6.605 -0.885 3.17 1 96.62 105 ASN A CA 1
ATOM 807 C C . ASN A 1 105 ? -6.602 0.399 2.346 1 96.62 105 ASN A C 1
ATOM 809 O O . ASN A 1 105 ? -7.641 1.043 2.188 1 96.62 105 ASN A O 1
ATOM 813 N N . VAL A 1 106 ? -5.484 0.734 1.811 1 97.44 106 VAL A N 1
ATOM 814 C CA . VAL A 1 106 ? -5.371 1.944 1.002 1 97.44 106 VAL A CA 1
ATOM 815 C C . VAL A 1 106 ? -6.16 1.773 -0.295 1 97.44 106 VAL A C 1
ATOM 817 O O . VAL A 1 106 ? -6.914 2.664 -0.693 1 97.44 106 VAL A O 1
ATOM 820 N N . LEU A 1 107 ? -6.062 0.64 -0.931 1 96.12 107 LEU A N 1
ATOM 821 C CA . LEU A 1 107 ? -6.781 0.389 -2.176 1 96.12 107 LEU A CA 1
ATOM 822 C C . LEU A 1 107 ? -8.289 0.416 -1.944 1 96.12 107 LEU A C 1
ATOM 824 O O . LEU A 1 107 ? -9.039 0.955 -2.764 1 96.12 107 LEU A O 1
ATOM 828 N N . GLU A 1 108 ? -8.688 -0.185 -0.848 1 95.06 108 GLU A N 1
ATOM 829 C CA . GLU A 1 108 ? -10.109 -0.184 -0.523 1 95.06 108 GLU A CA 1
ATOM 830 C C . GLU A 1 108 ? -10.633 1.235 -0.311 1 95.06 108 GLU A C 1
ATOM 832 O O . GLU A 1 108 ? -11.711 1.585 -0.783 1 95.06 108 GLU A O 1
ATOM 837 N N . PHE A 1 109 ? -9.891 1.971 0.377 1 94 109 PHE A N 1
ATOM 838 C CA . PHE A 1 109 ? -10.281 3.354 0.627 1 94 109 PHE A CA 1
ATOM 839 C C . PHE A 1 109 ? -10.367 4.137 -0.678 1 94 109 PHE A C 1
ATOM 841 O O . PHE A 1 109 ? -11.305 4.902 -0.89 1 94 109 PHE A O 1
ATOM 848 N N . MET A 1 110 ? -9.445 3.852 -1.554 1 91.94 110 MET A N 1
ATOM 849 C CA . MET A 1 110 ? -9.359 4.625 -2.789 1 91.94 110 MET A CA 1
ATOM 850 C C . MET A 1 110 ? -10.375 4.133 -3.811 1 91.94 110 MET A C 1
ATOM 852 O O . MET A 1 110 ? -10.617 4.789 -4.824 1 91.94 110 MET A O 1
ATOM 856 N N . ARG A 1 111 ? -10.797 3.027 -3.527 1 86.44 111 ARG A N 1
ATOM 857 C CA . ARG A 1 111 ? -11.867 2.561 -4.398 1 86.44 111 ARG A CA 1
ATOM 858 C C . ARG A 1 111 ? -13.023 3.557 -4.43 1 86.44 111 ARG A C 1
ATOM 860 O O . ARG A 1 111 ? -13.781 3.607 -5.398 1 86.44 111 ARG A O 1
ATOM 867 N N . GLU A 1 112 ? -13.047 4.328 -3.311 1 82.38 112 GLU A N 1
ATOM 868 C CA . GLU A 1 112 ? -13.992 5.438 -3.318 1 82.38 112 GLU A CA 1
ATOM 869 C C . GLU A 1 112 ? -13.586 6.508 -4.324 1 82.38 112 GLU A C 1
ATOM 871 O O . GLU A 1 112 ? -12.414 6.887 -4.391 1 82.38 112 GLU A O 1
ATOM 876 N N . ARG A 1 113 ? -14.398 6.676 -5.41 1 82.69 113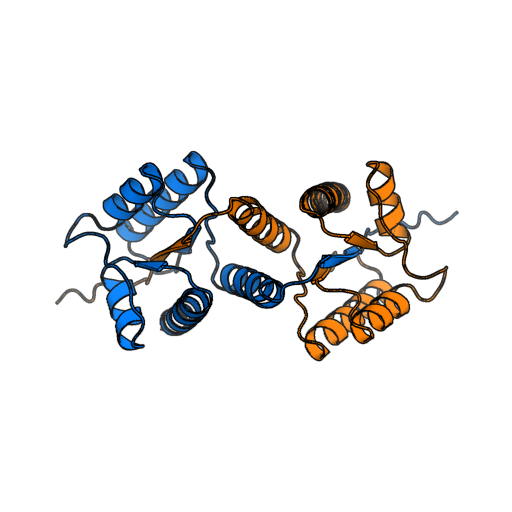 ARG A N 1
ATOM 877 C CA . ARG A 1 113 ? -14.062 7.598 -6.488 1 82.69 113 ARG A CA 1
ATOM 878 C C . ARG A 1 113 ? -14.18 9.047 -6.027 1 82.69 113 ARG A C 1
ATOM 880 O O . ARG A 1 113 ? -15.281 9.602 -5.965 1 82.69 113 ARG A O 1
ATOM 887 N N . ARG A 1 114 ? -12.969 9.602 -5.668 1 85.31 114 ARG A N 1
ATOM 888 C CA . ARG A 1 114 ? -12.852 11.016 -5.348 1 85.31 114 ARG A CA 1
ATOM 889 C C . ARG A 1 114 ? -12.062 11.758 -6.426 1 85.31 114 ARG A C 1
ATOM 891 O O . ARG A 1 114 ? -11.266 11.148 -7.145 1 85.31 114 ARG A O 1
ATOM 898 N N . LEU A 1 115 ? -12.391 13.016 -6.57 1 85.19 115 LEU A N 1
ATOM 899 C CA . LEU A 1 115 ? -11.672 13.82 -7.547 1 85.19 115 LEU A CA 1
ATOM 900 C C . LEU A 1 115 ? -10.219 14.023 -7.125 1 85.19 115 LEU A C 1
ATOM 902 O O . LEU A 1 115 ? -9.32 14.047 -7.965 1 85.19 115 LEU A O 1
ATOM 906 N N . VAL A 1 116 ? -10.062 14.219 -5.758 1 90.75 116 VAL A N 1
ATOM 907 C CA . VAL A 1 116 ? -8.727 14.477 -5.223 1 90.75 116 VAL A CA 1
ATOM 908 C C . VAL A 1 116 ? -8.539 13.727 -3.906 1 90.75 116 VAL A C 1
ATOM 910 O O . VAL A 1 116 ? -9.461 13.672 -3.082 1 90.75 116 VAL A O 1
ATOM 913 N N . TYR A 1 117 ? -7.477 13.055 -3.85 1 94.38 117 TYR A N 1
ATOM 914 C CA . TYR A 1 117 ? -7.074 12.445 -2.588 1 94.38 117 TYR A CA 1
ATOM 915 C C . TYR A 1 117 ? -6.039 13.305 -1.871 1 94.38 117 TYR A C 1
ATOM 917 O O . TYR A 1 117 ? -5.125 13.844 -2.5 1 94.38 117 TYR A O 1
ATOM 925 N N . SER A 1 118 ? -6.289 13.445 -0.547 1 95.94 118 SER A N 1
ATOM 926 C CA . SER A 1 118 ? -5.395 14.258 0.268 1 95.94 118 SER A CA 1
ATOM 927 C C . SER A 1 118 ? -4.59 13.398 1.233 1 95.94 118 SER A C 1
ATOM 929 O O . SER A 1 118 ? -5.137 12.5 1.876 1 95.94 118 SER A O 1
ATOM 931 N N . LEU A 1 119 ? -3.26 13.672 1.282 1 96.75 119 LEU A N 1
ATOM 932 C CA . LEU A 1 119 ? -2.314 12.992 2.16 1 96.75 119 LEU A CA 1
ATOM 933 C C . LEU A 1 119 ? -1.738 13.961 3.191 1 96.75 119 LEU A C 1
ATOM 935 O O . LEU A 1 119 ? -1.153 14.984 2.83 1 96.75 119 LEU A O 1
ATOM 939 N N . ALA A 1 120 ? -1.963 13.641 4.438 1 93.94 120 ALA A N 1
ATOM 940 C CA . ALA A 1 120 ? -1.323 14.398 5.508 1 93.94 120 ALA A CA 1
ATOM 941 C C . ALA A 1 120 ? -0.009 13.75 5.934 1 93.94 120 ALA A C 1
ATOM 943 O O . ALA A 1 120 ? 0.071 12.523 6.059 1 93.94 120 ALA A O 1
ATOM 944 N N . ILE A 1 121 ? 1.001 14.555 6.074 1 90.31 121 ILE A N 1
ATOM 945 C CA . ILE A 1 121 ? 2.307 14.07 6.512 1 90.31 121 ILE A CA 1
ATOM 946 C C . ILE A 1 121 ? 2.682 14.734 7.84 1 90.31 121 ILE A C 1
ATOM 948 O O . ILE A 1 121 ? 2.682 15.961 7.949 1 90.31 121 ILE A O 1
ATOM 952 N N . GLN A 1 122 ? 2.715 13.859 8.641 1 81.44 122 GLN A N 1
ATOM 953 C CA . GLN A 1 122 ? 3.15 14.328 9.945 1 81.44 122 GLN A CA 1
ATOM 954 C C . GLN A 1 122 ? 4.414 13.602 10.406 1 81.44 122 GLN A C 1
ATOM 956 O O . GLN A 1 122 ? 4.406 12.375 10.57 1 81.44 122 GLN A O 1
ATOM 961 N N . ASP A 1 123 ? 5.691 14.305 10.094 1 69.06 123 ASP A N 1
ATOM 962 C CA . ASP A 1 123 ? 6.984 13.742 10.461 1 69.06 123 ASP A CA 1
ATOM 963 C C . ASP A 1 123 ? 7.516 14.375 11.75 1 69.06 123 ASP A C 1
ATOM 965 O O . ASP A 1 123 ? 7.156 15.508 12.078 1 69.06 123 ASP A O 1
ATOM 969 N N . TYR A 1 124 ? 8.008 13.461 12.727 1 51.59 124 TYR A N 1
ATOM 970 C CA . TYR A 1 124 ? 8.914 13.914 13.773 1 51.59 124 TYR A CA 1
ATOM 971 C C . TYR A 1 124 ? 10.234 14.398 13.188 1 51.59 124 TYR A C 1
ATOM 973 O O . TYR A 1 124 ? 11.078 13.594 12.789 1 51.59 124 TYR A O 1
ATOM 981 N N . VAL A 1 125 ? 10.305 15.148 12.094 1 46.69 125 VAL A N 1
ATOM 982 C CA . VAL A 1 125 ? 11.68 15.602 11.93 1 46.69 125 VAL A CA 1
ATOM 983 C C . VAL A 1 125 ? 12.266 15.969 13.289 1 46.69 125 VAL A C 1
ATOM 985 O O . VAL A 1 125 ? 11.664 16.734 14.055 1 46.69 125 VAL A O 1
ATOM 988 N N . GLY A 1 126 ? 12.867 15.016 13.984 1 44.5 126 GLY A N 1
ATOM 989 C CA . GLY A 1 126 ? 13.789 15.516 14.992 1 44.5 126 GLY A CA 1
ATOM 990 C C . GLY A 1 126 ? 14.445 16.828 14.602 1 44.5 126 GLY A C 1
ATOM 991 O O . GLY A 1 126 ? 15.438 16.828 13.867 1 44.5 126 GLY A O 1
ATOM 992 N N . GLY A 1 127 ? 13.852 17.688 13.992 1 39.75 127 GLY A N 1
ATOM 993 C CA . GLY A 1 127 ? 14.68 18.875 14.117 1 39.75 127 GLY A CA 1
ATOM 994 C C . GLY A 1 127 ? 15.273 19.047 15.508 1 39.75 127 GLY A C 1
ATOM 995 O O . GLY A 1 127 ? 14.656 18.656 16.5 1 39.75 127 GLY A O 1
ATOM 996 N N . GLY A 1 128 ? 16.641 18.766 15.719 1 35.84 128 GLY A N 1
ATOM 997 C CA . GLY A 1 128 ? 17.328 19.688 16.609 1 35.84 128 GLY A CA 1
ATOM 998 C C . GLY A 1 128 ? 16.672 21.047 16.672 1 35.84 128 GLY A C 1
ATOM 999 O O . GLY A 1 128 ? 16.641 21.781 15.68 1 35.84 128 GLY A O 1
ATOM 1000 N N . TYR A 1 129 ? 15.516 21.375 17.062 1 34.22 129 TYR A N 1
ATOM 1001 C CA . TYR A 1 129 ? 15.516 22.719 17.641 1 34.22 129 TYR A CA 1
ATOM 1002 C C . TYR A 1 129 ? 16.906 23.094 18.141 1 34.22 129 TYR A C 1
ATOM 1004 O O . TYR A 1 129 ? 17.406 22.516 19.109 1 34.22 129 TYR A O 1
ATOM 1012 N N . ASP A 1 130 ? 17.953 23.203 17.375 1 32.31 130 ASP A N 1
ATOM 1013 C CA . ASP A 1 130 ? 18.938 24.188 17.828 1 32.31 130 ASP A CA 1
ATOM 1014 C C . ASP A 1 130 ? 18.266 25.359 18.547 1 32.31 130 ASP A C 1
ATOM 1016 O O . ASP A 1 130 ? 17.312 25.938 18.016 1 32.31 130 ASP A O 1
ATOM 1020 N N . LEU A 1 131 ? 17.953 25.438 19.875 1 29.27 131 LEU A N 1
ATOM 1021 C CA . LEU A 1 131 ? 18.109 26.578 20.766 1 29.27 131 LEU A CA 1
ATOM 1022 C C . LEU A 1 131 ? 18.891 27.688 20.078 1 29.27 131 LEU A C 1
ATOM 1024 O O . LEU A 1 131 ? 20 27.469 19.578 1 29.27 131 LEU A O 1
ATOM 1028 N N . ALA A 1 132 ? 18.25 28.812 19.484 1 27.88 132 ALA A N 1
ATOM 1029 C CA . ALA A 1 132 ? 18.891 30.109 19.719 1 27.88 132 ALA A CA 1
ATOM 1030 C C . ALA A 1 132 ? 19.172 30.312 21.203 1 27.88 132 ALA A C 1
ATOM 1032 O O . ALA A 1 132 ? 18.406 29.875 22.047 1 27.88 132 ALA A O 1
ATOM 1033 N N . ASN B 1 1 ? 18.734 14.609 8.195 1 58.66 1 ASN B N 1
ATOM 1034 C CA . ASN B 1 1 ? 18.531 13.242 8.664 1 58.66 1 ASN B CA 1
ATOM 1035 C C . ASN B 1 1 ? 17.953 12.352 7.562 1 58.66 1 ASN B C 1
ATOM 1037 O O . ASN B 1 1 ? 17.188 12.828 6.723 1 58.66 1 ASN B O 1
ATOM 1041 N N . LYS B 1 2 ? 18.531 11.32 7.445 1 64.75 2 LYS B N 1
ATOM 1042 C CA . LYS B 1 2 ? 18.188 10.336 6.422 1 64.75 2 LYS B CA 1
ATOM 1043 C C . LYS B 1 2 ? 16.672 10.164 6.316 1 64.75 2 LYS B C 1
ATOM 1045 O O . LYS B 1 2 ? 16.125 10.055 5.215 1 64.75 2 LYS B O 1
ATOM 1050 N N . ASP B 1 3 ? 16.016 10.328 7.379 1 75.75 3 ASP B N 1
ATOM 1051 C CA . ASP B 1 3 ? 14.562 10.164 7.402 1 75.75 3 ASP B CA 1
ATOM 1052 C C . ASP B 1 3 ? 13.867 11.367 6.762 1 75.75 3 ASP B C 1
ATOM 1054 O O . ASP B 1 3 ? 12.859 11.203 6.066 1 75.75 3 ASP B O 1
ATOM 1058 N N . LYS B 1 4 ? 14.586 12.453 6.918 1 76.44 4 LYS B N 1
ATOM 1059 C CA . LYS B 1 4 ? 13.992 13.656 6.344 1 76.44 4 LYS B CA 1
ATOM 1060 C C . LYS B 1 4 ? 14.062 13.641 4.82 1 76.44 4 LYS B C 1
ATOM 1062 O O . LYS B 1 4 ? 13.094 13.992 4.145 1 76.44 4 LYS B O 1
ATOM 1067 N N . ASP B 1 5 ? 15.117 13.234 4.363 1 86.69 5 ASP B N 1
ATOM 1068 C CA . ASP B 1 5 ? 15.289 13.172 2.914 1 86.69 5 ASP B CA 1
ATOM 1069 C C . ASP B 1 5 ? 14.359 12.117 2.299 1 86.69 5 ASP B C 1
ATOM 1071 O O . ASP B 1 5 ? 13.789 12.344 1.232 1 86.69 5 ASP B O 1
ATOM 1075 N N . GLU B 1 6 ? 14.266 11.062 2.959 1 89.25 6 GLU B N 1
ATOM 1076 C CA . GLU B 1 6 ? 13.391 10 2.486 1 89.25 6 GLU B CA 1
ATOM 1077 C C . GLU B 1 6 ? 11.93 10.453 2.463 1 89.25 6 GLU B C 1
ATOM 1079 O O . GLU B 1 6 ? 11.195 10.164 1.516 1 89.25 6 GLU B O 1
ATOM 1084 N N . MET B 1 7 ? 11.562 11.141 3.424 1 89.44 7 MET B N 1
ATOM 1085 C CA . MET B 1 7 ? 10.203 11.656 3.504 1 89.44 7 MET B CA 1
ATOM 1086 C C . MET B 1 7 ? 9.922 12.641 2.375 1 89.44 7 MET B C 1
ATOM 1088 O O . MET B 1 7 ? 8.836 12.641 1.8 1 89.44 7 MET B O 1
ATOM 1092 N N . LYS B 1 8 ? 10.883 13.445 2.084 1 91.5 8 LYS B N 1
ATOM 1093 C CA . LYS B 1 8 ? 10.758 14.406 0.99 1 91.5 8 LYS B CA 1
ATOM 1094 C C . LYS B 1 8 ? 10.508 13.695 -0.337 1 91.5 8 LYS B C 1
ATOM 1096 O O . LYS B 1 8 ? 9.656 14.109 -1.119 1 91.5 8 LYS B O 1
ATOM 1101 N N . GLN B 1 9 ? 11.266 12.711 -0.562 1 94.06 9 GLN B N 1
ATOM 1102 C CA . GLN B 1 9 ? 11.125 11.945 -1.795 1 94.06 9 GLN B CA 1
ATOM 1103 C C . GLN B 1 9 ? 9.758 11.266 -1.867 1 94.06 9 GLN B C 1
ATOM 1105 O O . GLN B 1 9 ? 9.133 11.234 -2.928 1 94.06 9 GLN B O 1
ATOM 1110 N N . LEU B 1 10 ? 9.367 10.781 -0.767 1 95.06 10 LEU B N 1
ATOM 1111 C CA . LEU B 1 10 ? 8.047 10.156 -0.684 1 95.06 10 LEU B CA 1
ATOM 1112 C C . LEU B 1 10 ? 6.945 11.164 -0.974 1 95.06 10 LEU B C 1
ATOM 1114 O O . LEU B 1 10 ? 6.027 10.883 -1.747 1 95.06 10 LEU B O 1
ATOM 1118 N N . ALA B 1 11 ? 7.043 12.305 -0.359 1 95.38 11 ALA B N 1
ATOM 1119 C CA . ALA B 1 11 ? 6.078 13.375 -0.584 1 95.38 11 ALA B CA 1
ATOM 1120 C C . ALA B 1 11 ? 6.012 13.758 -2.061 1 95.38 11 ALA B C 1
ATOM 1122 O O . ALA B 1 11 ? 4.926 13.914 -2.621 1 95.38 11 ALA B O 1
ATOM 1123 N N . LYS B 1 12 ? 7.141 13.836 -2.645 1 96.12 12 LYS B N 1
ATOM 1124 C CA . LYS B 1 12 ? 7.215 14.164 -4.066 1 96.12 12 LYS B CA 1
ATOM 1125 C C . LYS B 1 12 ? 6.504 13.109 -4.91 1 96.12 12 LYS B C 1
ATOM 1127 O O . LYS B 1 12 ? 5.711 13.445 -5.793 1 96.12 12 LYS B O 1
ATOM 1132 N N . ALA B 1 13 ? 6.762 11.922 -4.68 1 96.56 13 ALA B N 1
ATOM 1133 C CA . ALA B 1 13 ? 6.188 10.82 -5.453 1 96.56 13 ALA B CA 1
ATOM 1134 C C . ALA B 1 13 ? 4.668 10.789 -5.316 1 96.56 13 ALA B C 1
ATOM 1136 O O . ALA B 1 13 ? 3.955 10.586 -6.305 1 96.56 13 ALA B O 1
ATOM 1137 N N . PHE B 1 14 ? 4.168 11.016 -4.094 1 97.19 14 PHE B N 1
ATOM 1138 C CA . PHE B 1 14 ? 2.723 11.055 -3.893 1 97.19 14 PHE B CA 1
ATOM 1139 C C . PHE B 1 14 ? 2.111 12.25 -4.609 1 97.19 14 PHE B C 1
ATOM 1141 O O . PHE B 1 14 ? 1.019 12.156 -5.172 1 97.19 14 PHE B O 1
ATOM 1148 N N . SER B 1 15 ? 2.803 13.344 -4.535 1 97 15 SER B N 1
ATOM 1149 C CA . SER B 1 15 ? 2.33 14.523 -5.258 1 97 15 SER B CA 1
ATOM 1150 C C . SER B 1 15 ? 2.24 14.25 -6.754 1 97 15 SER B C 1
ATOM 1152 O O . SER B 1 15 ? 1.257 14.625 -7.402 1 97 15 SER B O 1
ATOM 1154 N N . GLU B 1 16 ? 3.176 13.602 -7.297 1 95.75 16 GLU B N 1
ATOM 1155 C CA . GLU B 1 16 ? 3.215 13.273 -8.719 1 95.75 16 GLU B CA 1
ATOM 1156 C C . GLU B 1 16 ? 2.098 12.305 -9.094 1 95.75 16 GLU B C 1
ATOM 1158 O O . GLU B 1 16 ? 1.653 12.281 -10.242 1 95.75 16 GLU B O 1
ATOM 1163 N N . LEU B 1 17 ? 1.67 11.555 -8.125 1 94.75 17 LEU B N 1
ATOM 1164 C CA . LEU B 1 17 ? 0.567 10.625 -8.352 1 94.75 17 LEU B CA 1
ATOM 1165 C C . LEU B 1 17 ? -0.773 11.352 -8.297 1 94.75 17 LEU B C 1
ATOM 1167 O O . LEU B 1 17 ? -1.816 10.758 -8.578 1 94.75 17 LEU B O 1
ATOM 1171 N N . GLY B 1 18 ? -0.733 12.648 -7.777 1 94.62 18 GLY B N 1
ATOM 1172 C CA . GLY B 1 18 ? -1.946 13.453 -7.797 1 94.62 18 GLY B CA 1
ATOM 1173 C C . GLY B 1 18 ? -2.51 13.719 -6.414 1 94.62 18 GLY B C 1
ATOM 1174 O O . GLY B 1 18 ? -3.596 14.281 -6.281 1 94.62 18 GLY B O 1
ATOM 1175 N N . PHE B 1 19 ? -1.805 13.289 -5.434 1 96.81 19 PHE B N 1
ATOM 1176 C CA . PHE B 1 19 ? -2.266 13.586 -4.082 1 96.81 19 PHE B CA 1
ATOM 1177 C C . PHE B 1 19 ? -2.035 15.055 -3.74 1 96.81 19 PHE B C 1
ATOM 1179 O O . PHE B 1 19 ? -0.998 15.625 -4.086 1 96.81 19 PHE B O 1
ATOM 1186 N N . LYS B 1 20 ? -2.988 15.602 -3.088 1 97.56 20 LYS B N 1
ATOM 1187 C CA . LYS B 1 20 ? -2.746 16.859 -2.396 1 97.56 20 LYS B CA 1
ATOM 1188 C C . LYS B 1 20 ? -2.049 16.625 -1.059 1 97.56 20 LYS B C 1
ATOM 1190 O O . LYS B 1 20 ? -2.445 15.75 -0.29 1 97.56 20 LYS B O 1
ATOM 1195 N N . LEU B 1 21 ? -1.026 17.453 -0.816 1 96.44 21 LEU B N 1
ATOM 1196 C CA . LEU B 1 21 ? -0.246 17.25 0.4 1 96.44 21 LEU B CA 1
ATOM 1197 C C . LEU B 1 21 ? -0.604 18.297 1.452 1 96.44 21 LEU B C 1
ATOM 1199 O O . LEU B 1 21 ? -0.76 19.469 1.133 1 96.44 21 LEU B O 1
ATOM 1203 N N . VAL B 1 22 ? -0.709 17.781 2.688 1 94.44 22 VAL B N 1
ATOM 1204 C CA . VAL B 1 22 ? -0.874 18.594 3.887 1 94.44 22 VAL B CA 1
ATOM 1205 C C . VAL B 1 22 ? 0.173 18.203 4.926 1 94.44 22 VAL B C 1
ATOM 1207 O O . VAL B 1 22 ? 0.462 17.016 5.109 1 94.44 22 VAL B O 1
ATOM 1210 N N . ALA B 1 23 ? 0.781 19.266 5.539 1 89.69 23 ALA B N 1
ATOM 1211 C CA . ALA B 1 23 ? 1.813 18.906 6.504 1 89.69 23 ALA B CA 1
ATOM 1212 C C . ALA B 1 23 ? 1.919 19.938 7.617 1 89.69 23 ALA B C 1
ATOM 1214 O O . ALA B 1 23 ? 1.424 21.062 7.477 1 89.69 23 ALA B O 1
ATOM 1215 N N . THR B 1 24 ? 2.535 19.453 8.719 1 82.06 24 THR B N 1
ATOM 1216 C CA . THR B 1 24 ? 2.889 20.391 9.781 1 82.06 24 THR B CA 1
ATOM 1217 C C . THR B 1 24 ? 3.971 21.359 9.305 1 82.06 24 THR B C 1
ATOM 1219 O O . THR B 1 24 ? 4.617 21.125 8.281 1 82.06 24 THR B O 1
ATOM 1222 N N . ALA B 1 25 ? 4.172 22.391 10.102 1 80.12 25 ALA B N 1
ATOM 1223 C CA . ALA B 1 25 ? 5.047 23.484 9.672 1 80.12 25 ALA B CA 1
ATOM 1224 C C . ALA B 1 25 ? 6.449 22.969 9.352 1 80.12 25 ALA B C 1
ATOM 1226 O O . ALA B 1 25 ? 7.012 23.297 8.305 1 80.12 25 ALA B O 1
ATOM 1227 N N . GLY B 1 26 ? 7.031 22.219 10.258 1 78.94 26 GLY B N 1
ATOM 1228 C CA . GLY B 1 26 ? 8.367 21.688 10.055 1 78.94 26 GLY B CA 1
ATOM 1229 C C . GLY B 1 26 ? 8.477 20.797 8.828 1 78.94 26 GLY B C 1
ATOM 1230 O O . GLY B 1 26 ? 9.383 20.953 8.016 1 78.94 26 GLY B O 1
ATOM 1231 N N . SER B 1 27 ? 7.555 19.906 8.617 1 83.31 27 SER B N 1
ATOM 1232 C CA . SER B 1 27 ? 7.535 19 7.469 1 83.31 27 SER B CA 1
ATOM 1233 C C . SER B 1 27 ? 7.266 19.75 6.172 1 83.31 27 SER B C 1
ATOM 1235 O O . SER B 1 27 ? 7.875 19.469 5.141 1 83.31 27 SER B O 1
ATOM 1237 N N . ALA B 1 28 ? 6.367 20.703 6.328 1 87.69 28 ALA B N 1
ATOM 1238 C CA . ALA B 1 28 ? 6.016 21.5 5.148 1 87.69 28 ALA B CA 1
ATOM 1239 C C . ALA B 1 28 ? 7.223 22.266 4.625 1 87.69 28 ALA B C 1
ATOM 1241 O O . ALA B 1 28 ? 7.43 22.359 3.41 1 87.69 28 ALA B O 1
ATOM 1242 N N . LYS B 1 29 ? 7.973 22.797 5.516 1 86.19 29 LYS B N 1
ATOM 1243 C CA . LYS B 1 29 ? 9.172 23.531 5.113 1 86.19 29 LYS B CA 1
ATOM 1244 C C . LYS B 1 29 ? 10.133 22.625 4.344 1 86.19 29 LYS B C 1
ATOM 1246 O O . LYS B 1 29 ? 10.664 23.031 3.303 1 86.19 29 LYS B O 1
ATOM 1251 N N . ALA B 1 30 ? 10.32 21.469 4.891 1 86.06 30 ALA B N 1
ATOM 1252 C CA . ALA B 1 30 ? 11.203 20.516 4.238 1 86.06 30 ALA B CA 1
ATOM 1253 C C . ALA B 1 30 ? 10.688 20.141 2.852 1 86.06 30 ALA B C 1
ATOM 1255 O O . ALA B 1 30 ? 11.445 20.094 1.885 1 86.06 30 ALA B O 1
ATOM 1256 N N . ILE B 1 31 ? 9.438 19.922 2.709 1 91.5 31 ILE B N 1
ATOM 1257 C CA . ILE B 1 31 ? 8.812 19.484 1.463 1 91.5 31 ILE B CA 1
ATOM 1258 C C . ILE B 1 31 ? 8.859 20.609 0.441 1 91.5 31 ILE B C 1
ATOM 1260 O O . ILE B 1 31 ? 9.18 20.391 -0.729 1 91.5 31 ILE B O 1
ATOM 1264 N N . LYS B 1 32 ? 8.641 21.828 0.871 1 92.75 32 LYS B N 1
ATOM 1265 C CA . LYS B 1 32 ? 8.656 22.984 -0.006 1 92.75 32 LYS B CA 1
ATOM 1266 C C . LYS B 1 32 ? 10.047 23.219 -0.587 1 92.75 32 LYS B C 1
ATOM 1268 O O . LYS B 1 32 ? 10.18 23.719 -1.708 1 92.75 32 LYS B O 1
ATOM 1273 N N . SER B 1 33 ? 11.016 22.859 0.171 1 91.38 33 SER B N 1
ATOM 1274 C CA . SER B 1 33 ? 12.391 23.047 -0.282 1 91.38 33 SER B CA 1
ATOM 1275 C C . SER B 1 33 ? 12.672 22.234 -1.545 1 91.38 33 SER B C 1
ATOM 1277 O O . SER B 1 33 ? 13.633 22.516 -2.264 1 91.38 33 SER B O 1
ATOM 1279 N N . MET B 1 34 ? 11.773 21.25 -1.846 1 92.06 34 MET B N 1
ATOM 1280 C CA . MET B 1 34 ? 11.914 20.438 -3.047 1 92.06 34 MET B CA 1
ATOM 1281 C C . MET B 1 34 ? 11.062 20.984 -4.184 1 92.06 34 MET B C 1
ATOM 1283 O O . MET B 1 34 ? 11 20.391 -5.262 1 92.06 34 MET B O 1
ATOM 1287 N N . GLY B 1 35 ? 10.359 22.078 -3.945 1 94 35 GLY B N 1
ATOM 1288 C CA . GLY B 1 35 ? 9.516 22.672 -4.961 1 94 35 GLY B CA 1
ATOM 1289 C C . GLY B 1 35 ? 8.148 22.031 -5.062 1 94 35 GLY B C 1
ATOM 1290 O O . GLY B 1 35 ? 7.465 22.172 -6.078 1 94 35 GLY B O 1
ATOM 1291 N N . ILE B 1 36 ? 7.816 21.312 -4.059 1 94.5 36 ILE B N 1
ATOM 1292 C CA . ILE B 1 36 ? 6.543 20.594 -4.051 1 94.5 36 ILE B CA 1
ATOM 1293 C C . ILE B 1 36 ? 5.496 21.438 -3.314 1 94.5 36 ILE B C 1
ATOM 1295 O O . ILE B 1 36 ? 5.77 21.984 -2.25 1 94.5 36 ILE B O 1
ATOM 1299 N N . ASP B 1 37 ? 4.305 21.516 -3.939 1 95.31 37 ASP B N 1
ATOM 1300 C CA . ASP B 1 37 ? 3.203 22.234 -3.295 1 95.31 37 ASP B CA 1
ATOM 1301 C C . ASP B 1 37 ? 2.691 21.469 -2.078 1 95.31 37 ASP B C 1
ATOM 1303 O O . ASP B 1 37 ? 2.434 20.266 -2.16 1 95.31 37 ASP B O 1
ATOM 1307 N N . VAL B 1 38 ? 2.576 22.109 -0.942 1 94.56 38 VAL B N 1
ATOM 1308 C CA . VAL B 1 38 ? 2.098 21.5 0.297 1 94.56 38 VAL B CA 1
ATOM 1309 C C . VAL B 1 38 ? 1.356 22.547 1.13 1 94.56 38 VAL B C 1
ATOM 1311 O O . VAL B 1 38 ? 1.793 23.703 1.229 1 94.56 38 VAL B O 1
ATOM 1314 N N . GLU B 1 39 ? 0.223 22.172 1.604 1 93.75 39 GLU B N 1
ATOM 1315 C CA . GLU B 1 39 ? -0.542 23.031 2.514 1 93.75 39 GLU B CA 1
ATOM 1316 C C . GLU B 1 39 ? -0.054 22.875 3.951 1 93.75 39 GLU B C 1
ATOM 1318 O O . GLU B 1 39 ? 0.098 21.75 4.445 1 93.75 39 GLU B O 1
ATOM 1323 N N . VAL B 1 40 ? 0.252 23.969 4.605 1 88.81 40 VAL B N 1
ATOM 1324 C CA . VAL B 1 40 ? 0.724 23.938 5.984 1 88.81 40 VAL B CA 1
ATOM 1325 C C . VAL B 1 40 ? -0.468 23.969 6.938 1 88.81 40 VAL B C 1
ATOM 1327 O O . VAL B 1 40 ? -1.375 24.781 6.789 1 88.81 40 VAL B O 1
ATOM 1330 N N . VAL B 1 41 ? -0.438 22.844 7.738 1 80.75 41 VAL B N 1
ATOM 1331 C CA . VAL B 1 41 ? -1.469 22.844 8.773 1 80.75 41 VAL B CA 1
ATOM 1332 C C . VAL B 1 41 ? -0.91 23.438 10.062 1 80.75 41 VAL B C 1
ATOM 1334 O O . VAL B 1 41 ? 0.262 23.234 10.391 1 80.75 41 VAL B O 1
ATOM 1337 N N . GLY B 1 42 ? -1.778 24.203 10.805 1 63.16 42 GLY B N 1
ATOM 1338 C CA . GLY B 1 42 ? -1.558 24.734 12.141 1 63.16 42 GLY B CA 1
ATOM 1339 C C . GLY B 1 42 ? -0.625 25.938 12.148 1 63.16 42 GLY B C 1
ATOM 1340 O O . GLY B 1 42 ? 0.166 26.125 11.219 1 63.16 42 GLY B O 1
ATOM 1341 N N . LYS B 1 43 ? -1.044 27.016 12.562 1 49.72 43 LYS B N 1
ATOM 1342 C CA . LYS B 1 43 ? -0.146 28.031 13.094 1 49.72 43 LYS B CA 1
ATOM 1343 C C . LYS B 1 43 ? 0.737 27.469 14.203 1 49.72 43 LYS B C 1
ATOM 1345 O O . LYS B 1 43 ? 0.534 26.328 14.641 1 49.72 43 LYS B O 1
ATOM 1350 N N . MET B 1 44 ? 1.48 28.266 15.047 1 46.88 44 MET B N 1
ATOM 1351 C CA . MET B 1 44 ? 2.521 28.016 16.031 1 46.88 44 MET B CA 1
ATOM 1352 C C . MET B 1 44 ? 2.203 26.766 16.859 1 46.88 44 MET B C 1
ATOM 1354 O O . MET B 1 44 ? 3.055 25.891 17.031 1 46.88 44 MET B O 1
ATOM 1358 N N . HIS B 1 45 ? 1.241 26.734 17.906 1 47.34 45 HIS B N 1
ATOM 1359 C CA . HIS B 1 45 ? 1.094 25.891 19.062 1 47.34 45 HIS B CA 1
ATOM 1360 C C . HIS B 1 45 ? 0.188 24.703 18.766 1 47.34 45 HIS B C 1
ATOM 1362 O O . HIS B 1 45 ? 0.054 23.781 19.594 1 47.34 45 HIS B O 1
ATOM 1368 N N . GLU B 1 46 ? -0.595 24.594 17.656 1 55.91 46 GLU B N 1
ATOM 1369 C CA . GLU B 1 46 ? -1.614 23.547 17.703 1 55.91 46 GLU B CA 1
ATOM 1370 C C . GLU B 1 46 ? -1.592 22.688 16.438 1 55.91 46 GLU B C 1
ATOM 1372 O O . GLU B 1 46 ? -2.596 22.594 15.734 1 55.91 46 GLU B O 1
ATOM 1377 N N . ARG B 1 47 ? -0.503 22.156 16.031 1 61.22 47 ARG B N 1
ATOM 1378 C CA . ARG B 1 47 ? -0.116 21.516 14.773 1 61.22 47 ARG B CA 1
ATOM 1379 C C . ARG B 1 47 ? -0.941 20.266 14.516 1 61.22 47 ARG B C 1
ATOM 1381 O O . ARG B 1 47 ? -1.565 20.125 13.469 1 61.22 47 ARG B O 1
ATOM 1388 N N . SER B 1 48 ? -1.062 19.5 15.492 1 63.84 48 SER B N 1
ATOM 1389 C CA . SER B 1 48 ? -1.749 18.219 15.367 1 63.84 48 SER B CA 1
ATOM 1390 C C . SER B 1 48 ? -3.264 18.391 15.375 1 63.84 48 SER B C 1
ATOM 1392 O O . SER B 1 48 ? -3.988 17.641 14.727 1 63.84 48 SER B O 1
ATOM 1394 N N . VAL B 1 49 ? -3.746 19.547 15.938 1 74.81 49 VAL B N 1
ATOM 1395 C CA . VAL B 1 49 ? -5.18 19.781 16.062 1 74.81 49 VAL B CA 1
ATOM 1396 C C . VAL B 1 49 ? -5.781 20.078 14.695 1 74.81 49 VAL B C 1
ATOM 1398 O O . VAL B 1 49 ? -6.875 19.594 14.375 1 74.81 49 VAL B O 1
ATOM 1401 N N . ASP B 1 50 ? -5.008 20.656 13.898 1 85.75 50 ASP B N 1
ATOM 1402 C CA . ASP B 1 50 ? -5.527 21.016 12.578 1 85.75 50 ASP B CA 1
ATOM 1403 C C . ASP B 1 50 ? -5.664 19.766 11.695 1 85.75 50 ASP B C 1
ATOM 1405 O O . ASP B 1 50 ? -6.68 19.594 11.016 1 85.75 50 ASP B O 1
ATOM 1409 N N . ILE B 1 51 ? -4.723 18.891 11.797 1 90.25 51 ILE B N 1
ATOM 1410 C CA . ILE B 1 51 ? -4.797 17.672 11.008 1 90.25 51 ILE B CA 1
ATOM 1411 C C . ILE B 1 51 ? -5.996 16.844 11.461 1 90.25 51 ILE B C 1
ATOM 1413 O O . ILE B 1 51 ? -6.746 16.312 10.633 1 90.25 51 ILE B O 1
ATOM 1417 N N . ILE B 1 52 ? -6.203 16.844 12.781 1 93 52 ILE B N 1
ATOM 1418 C CA . ILE B 1 52 ? -7.305 16.094 13.359 1 93 52 ILE B CA 1
ATOM 1419 C C . ILE B 1 52 ? -8.633 16.672 12.891 1 93 52 ILE B C 1
ATOM 1421 O O . ILE B 1 52 ? -9.547 15.93 12.508 1 93 52 ILE B O 1
ATOM 1425 N N . GLN B 1 53 ? -8.719 17.953 12.883 1 93.25 53 GLN B N 1
ATOM 1426 C CA . GLN B 1 53 ? -9.945 18.609 12.43 1 93.25 53 GLN B CA 1
ATOM 1427 C C . GLN B 1 53 ? -10.203 18.328 10.953 1 93.25 53 GLN B C 1
ATOM 1429 O O . GLN B 1 53 ? -11.344 18.094 10.547 1 93.25 53 GLN B O 1
ATOM 1434 N N . GLN B 1 54 ? -9.219 18.328 10.148 1 94.19 54 GLN B N 1
ATOM 1435 C CA . GLN B 1 54 ? -9.367 18.047 8.727 1 94.19 54 GLN B CA 1
ATOM 1436 C C . GLN B 1 54 ? -9.781 16.594 8.492 1 94.19 54 GLN B C 1
ATOM 1438 O O . GLN B 1 54 ? -10.539 16.297 7.57 1 94.19 54 GLN B O 1
ATOM 1443 N N . ILE B 1 55 ? -9.234 15.68 9.297 1 95.06 55 ILE B N 1
ATOM 1444 C CA . ILE B 1 55 ? -9.656 14.289 9.242 1 95.06 55 ILE B CA 1
ATOM 1445 C C . ILE B 1 55 ? -11.156 14.188 9.539 1 95.06 55 ILE B C 1
ATOM 1447 O O . ILE B 1 55 ? -11.898 13.555 8.797 1 95.06 55 ILE B O 1
ATOM 1451 N N . LYS B 1 56 ? -11.586 14.93 10.562 1 94.88 56 LYS B N 1
ATOM 1452 C CA . LYS B 1 56 ? -12.977 14.898 10.992 1 94.88 56 LYS B CA 1
ATOM 1453 C C . LYS B 1 56 ? -13.898 15.461 9.906 1 94.88 56 LYS B C 1
ATOM 1455 O O . LYS B 1 56 ? -15.039 15.008 9.758 1 94.88 56 LYS B O 1
ATOM 1460 N N . LYS B 1 57 ? -13.414 16.328 9.133 1 94.81 57 LYS B N 1
ATOM 1461 C CA . LYS B 1 57 ? -14.188 16.984 8.086 1 94.81 57 LYS B CA 1
ATOM 1462 C C . LYS B 1 57 ? -14.117 16.219 6.773 1 94.81 57 LYS B C 1
ATOM 1464 O O . LYS B 1 57 ? -14.703 16.625 5.766 1 94.81 57 LYS B O 1
ATOM 1469 N N . GLY B 1 58 ? -13.352 15.219 6.719 1 94.06 58 GLY B N 1
ATOM 1470 C CA . GLY B 1 58 ? -13.258 14.383 5.531 1 94.06 58 GLY B CA 1
ATOM 1471 C C . GLY B 1 58 ? -12.336 14.961 4.473 1 94.06 58 GLY B C 1
ATOM 1472 O O . GLY B 1 58 ? -12.469 14.633 3.289 1 94.06 58 GLY B O 1
ATOM 1473 N N . ARG B 1 59 ? -11.414 15.766 4.902 1 94.31 59 ARG B N 1
ATOM 1474 C CA . ARG B 1 59 ? -10.555 16.453 3.947 1 94.31 59 ARG B CA 1
ATOM 1475 C C . ARG B 1 59 ? -9.211 15.727 3.811 1 94.31 59 ARG B C 1
ATOM 1477 O O . ARG B 1 59 ? -8.422 16.047 2.916 1 94.31 59 ARG B O 1
ATOM 1484 N N . ILE B 1 60 ? -8.938 14.82 4.703 1 96 60 ILE B N 1
ATOM 1485 C CA . ILE B 1 60 ? -7.738 13.992 4.641 1 96 60 ILE B CA 1
ATOM 1486 C C . ILE B 1 60 ? -8.133 12.539 4.363 1 96 60 ILE B C 1
ATOM 1488 O O . ILE B 1 60 ? -9.039 12 5 1 96 60 ILE B O 1
ATOM 1492 N N . HIS B 1 61 ? -7.422 11.961 3.43 1 97.25 61 HIS B N 1
ATOM 1493 C CA . HIS B 1 61 ? -7.805 10.625 2.984 1 97.25 61 HIS B CA 1
ATOM 1494 C C . HIS B 1 61 ? -6.754 9.594 3.381 1 97.25 61 HIS B C 1
ATOM 1496 O O . HIS B 1 61 ? -7.023 8.391 3.354 1 97.25 61 HIS B O 1
ATOM 1502 N N . MET B 1 62 ? -5.59 9.961 3.742 1 97.44 62 MET B N 1
ATOM 1503 C CA . MET B 1 62 ? -4.496 9.117 4.215 1 97.44 62 MET B CA 1
ATOM 1504 C C . MET B 1 62 ? -3.516 9.922 5.062 1 97.44 62 MET B C 1
ATOM 1506 O O . MET B 1 62 ? -3.359 11.125 4.859 1 97.44 62 MET B O 1
ATOM 1510 N N . VAL B 1 63 ? -2.855 9.281 6.016 1 96 63 VAL B N 1
ATOM 1511 C CA . VAL B 1 63 ? -1.866 9.938 6.859 1 96 63 VAL B CA 1
ATOM 1512 C C . VAL B 1 63 ? -0.585 9.109 6.902 1 96 63 VAL B C 1
ATOM 1514 O O . VAL B 1 63 ? -0.636 7.883 7.016 1 96 63 VAL B O 1
ATOM 1517 N N . ILE B 1 64 ? 0.544 9.75 6.711 1 94.69 64 ILE B N 1
ATOM 1518 C CA . ILE B 1 64 ? 1.831 9.164 7.066 1 94.69 64 ILE B CA 1
ATOM 1519 C C . ILE B 1 64 ? 2.305 9.734 8.406 1 94.69 64 ILE B C 1
ATOM 1521 O O . ILE B 1 64 ? 2.545 10.938 8.523 1 94.69 64 ILE B O 1
ATOM 1525 N N . ASN B 1 65 ? 2.373 8.906 9.391 1 89.12 65 ASN B N 1
ATOM 1526 C CA . ASN B 1 65 ? 2.764 9.297 10.742 1 89.12 65 ASN B CA 1
ATOM 1527 C C . ASN B 1 65 ? 3.904 8.43 11.266 1 89.12 65 ASN B C 1
ATOM 1529 O O . ASN B 1 65 ? 3.67 7.355 11.82 1 89.12 65 ASN B O 1
ATOM 1533 N N . THR B 1 66 ? 5.152 8.898 11.055 1 84.81 66 THR B N 1
ATOM 1534 C CA . THR B 1 66 ? 6.305 8.109 11.477 1 84.81 66 THR B CA 1
ATOM 1535 C C . THR B 1 66 ? 6.809 8.57 12.844 1 84.81 66 THR B C 1
ATOM 1537 O O . THR B 1 66 ? 6.766 9.766 13.148 1 84.81 66 THR B O 1
ATOM 1540 N N . MET B 1 67 ? 6.91 7.613 13.844 1 71.38 67 MET B N 1
ATOM 1541 C CA . MET B 1 67 ? 7.387 7.953 15.18 1 71.38 67 MET B CA 1
ATOM 1542 C C . MET B 1 67 ? 8.906 7.844 15.258 1 71.38 67 MET B C 1
ATOM 1544 O O . MET B 1 67 ? 9.477 6.82 14.883 1 71.38 67 MET B O 1
ATOM 1548 N N . THR B 1 68 ? 9.609 8.914 14.898 1 59.75 68 THR B N 1
ATOM 1549 C CA . THR B 1 68 ? 11.055 8.773 15.055 1 59.75 68 THR B CA 1
ATOM 1550 C C . THR B 1 68 ? 11.43 8.695 16.531 1 59.75 68 THR B C 1
ATOM 1552 O O . THR B 1 68 ? 10.703 9.195 17.391 1 59.75 68 THR B O 1
ATOM 1555 N N . GLN B 1 69 ? 12.266 7.684 16.875 1 56.59 69 GLN B N 1
ATOM 1556 C CA . GLN B 1 69 ? 12.75 7.355 18.219 1 56.59 69 GLN B CA 1
ATOM 1557 C C . GLN B 1 69 ? 13.07 8.625 19.016 1 56.59 69 GLN B C 1
ATOM 1559 O O . GLN B 1 69 ? 12.969 8.633 20.234 1 56.59 69 GLN B O 1
ATOM 1564 N N . ASN B 1 70 ? 13.516 9.562 18.359 1 55.84 70 ASN B N 1
ATOM 1565 C CA . ASN B 1 70 ? 14.062 10.664 19.141 1 55.84 70 ASN B CA 1
ATOM 1566 C C . ASN B 1 70 ? 13.102 11.852 19.188 1 55.84 70 ASN B C 1
ATOM 1568 O O . ASN B 1 70 ? 13.531 13 19.219 1 55.84 70 ASN B O 1
ATOM 1572 N N . GLN B 1 71 ? 11.859 11.367 19.281 1 60.06 71 GLN B N 1
ATOM 1573 C CA . GLN B 1 71 ? 10.906 12.461 19.25 1 60.06 71 GLN B CA 1
ATOM 1574 C C . GLN B 1 71 ? 10.594 12.961 20.656 1 60.06 71 GLN B C 1
ATOM 1576 O O . GLN B 1 71 ? 10.641 12.188 21.625 1 60.06 71 GLN B O 1
ATOM 1581 N N . GLY B 1 72 ? 10.641 14.305 20.797 1 60.78 72 GLY B N 1
ATOM 1582 C CA . GLY B 1 72 ?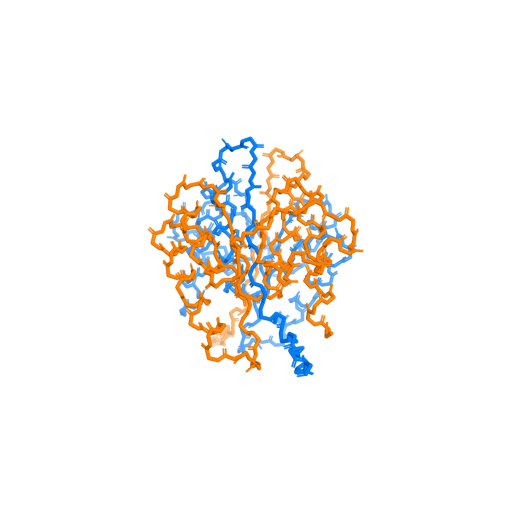 10.164 14.891 22.047 1 60.78 72 GLY B CA 1
ATOM 1583 C C . GLY B 1 72 ? 8.781 14.414 22.438 1 60.78 72 GLY B C 1
ATOM 1584 O O . GLY B 1 72 ? 8.039 13.883 21.594 1 60.78 72 GLY B O 1
ATOM 1585 N N . LYS B 1 73 ? 8.477 14.328 23.719 1 65.25 73 LYS B N 1
ATOM 1586 C CA . LYS B 1 73 ? 7.238 13.859 24.328 1 65.25 73 LYS B CA 1
ATOM 1587 C C . LYS B 1 73 ? 6.023 14.453 23.625 1 65.25 73 LYS B C 1
ATOM 1589 O O . LYS B 1 73 ? 5.012 13.773 23.438 1 65.25 73 LYS B O 1
ATOM 1594 N N . SER B 1 74 ? 6.074 15.727 23.188 1 66.75 74 SER B N 1
ATOM 1595 C CA . SER B 1 74 ? 4.934 16.391 22.578 1 66.75 74 SER B CA 1
ATOM 1596 C C . SER B 1 74 ? 4.629 15.812 21.203 1 66.75 74 SER B C 1
ATOM 1598 O O . SER B 1 74 ? 3.465 15.617 20.844 1 66.75 74 SER B O 1
ATOM 1600 N N . VAL B 1 75 ? 5.691 15.555 20.484 1 63.59 75 VAL B N 1
ATOM 1601 C CA . VAL B 1 75 ? 5.531 15.008 19.141 1 63.59 75 VAL B CA 1
ATOM 1602 C C . VAL B 1 75 ? 4.91 13.609 19.234 1 63.59 75 VAL B C 1
ATOM 1604 O O . VAL B 1 75 ? 4.027 13.273 18.438 1 63.59 75 VAL B O 1
ATOM 1607 N N . VAL B 1 76 ? 5.301 12.969 20.281 1 69.19 76 VAL B N 1
ATOM 1608 C CA . VAL B 1 76 ? 4.777 11.625 20.5 1 69.19 76 VAL B CA 1
ATOM 1609 C C . VAL B 1 76 ? 3.285 11.695 20.812 1 69.19 76 VAL B C 1
ATOM 1611 O O . VAL B 1 76 ? 2.488 10.938 20.25 1 69.19 76 VAL B O 1
ATOM 1614 N N . HIS B 1 77 ? 2.955 12.648 21.578 1 77.19 77 HIS B N 1
ATOM 1615 C CA . HIS B 1 77 ? 1.561 12.82 21.969 1 77.19 77 HIS B CA 1
ATOM 1616 C C . HIS B 1 77 ? 0.7 13.219 20.781 1 77.19 77 HIS B C 1
ATOM 1618 O O . HIS B 1 77 ? -0.411 12.711 20.609 1 77.19 77 HIS B O 1
ATOM 1624 N N . ASP B 1 78 ? 1.17 14.039 19.922 1 80.56 78 ASP B N 1
ATOM 1625 C CA . ASP B 1 78 ? 0.435 14.469 18.734 1 80.56 78 ASP B CA 1
ATOM 1626 C C . ASP B 1 78 ? 0.256 13.32 17.75 1 80.56 78 ASP B C 1
ATOM 1628 O O . ASP B 1 78 ? -0.821 13.148 17.172 1 80.56 78 ASP B O 1
ATOM 1632 N N . GLY B 1 79 ? 1.316 12.594 17.625 1 83.81 79 GLY B N 1
ATOM 1633 C CA . GLY B 1 79 ? 1.245 11.43 16.75 1 83.81 79 GLY B CA 1
ATOM 1634 C C . GLY B 1 79 ? 0.166 10.445 17.156 1 83.81 79 GLY B C 1
ATOM 1635 O O . GLY B 1 79 ? -0.555 9.922 16.297 1 83.81 79 GLY B O 1
ATOM 1636 N N . PHE B 1 80 ? 0.058 10.312 18.484 1 86.69 80 PHE B N 1
ATOM 1637 C CA . PHE B 1 80 ? -0.952 9.391 19 1 86.69 80 PHE B CA 1
ATOM 1638 C C . PHE B 1 80 ? -2.355 9.906 18.688 1 86.69 80 PHE B C 1
ATOM 1640 O O . PHE B 1 80 ? -3.223 9.141 18.266 1 86.69 80 PHE B O 1
ATOM 1647 N N . LYS B 1 81 ? -2.578 11.102 18.906 1 89.75 81 LYS B N 1
ATOM 1648 C CA . LYS B 1 81 ? -3.893 11.695 18.656 1 89.75 81 LYS B CA 1
ATOM 1649 C C . LYS B 1 81 ? -4.273 11.586 17.188 1 89.75 81 LYS B C 1
ATOM 1651 O O . LYS B 1 81 ? -5.43 11.297 16.859 1 89.75 81 LYS B O 1
ATOM 1656 N N . ILE B 1 82 ? -3.377 11.789 16.328 1 90.88 82 ILE B N 1
ATOM 1657 C CA . ILE B 1 82 ? -3.627 11.719 14.891 1 90.88 82 ILE B CA 1
ATOM 1658 C C . ILE B 1 82 ? -3.961 10.281 14.5 1 90.88 82 ILE B C 1
ATOM 1660 O O . ILE B 1 82 ? -4.938 10.031 13.789 1 90.88 82 ILE B O 1
ATOM 1664 N N . ARG B 1 83 ? -3.148 9.383 15.016 1 92.5 83 ARG B N 1
ATOM 1665 C CA . ARG B 1 83 ? -3.396 7.973 14.719 1 92.5 83 ARG B CA 1
ATOM 1666 C C . ARG B 1 83 ? -4.777 7.543 15.211 1 92.5 83 ARG B C 1
ATOM 1668 O O . ARG B 1 83 ? -5.504 6.844 14.5 1 92.5 83 ARG B O 1
ATOM 1675 N N . ARG B 1 84 ? -5.152 8.07 16.391 1 94.25 84 ARG B N 1
ATOM 1676 C CA . ARG B 1 84 ? -6.473 7.754 16.922 1 94.25 84 ARG B CA 1
ATOM 1677 C C . ARG B 1 84 ? -7.57 8.297 16.016 1 94.25 84 ARG B C 1
ATOM 1679 O O . ARG B 1 84 ? -8.547 7.594 15.734 1 94.25 84 ARG B O 1
ATOM 1686 N N . ALA B 1 85 ? -7.406 9.508 15.523 1 95.25 85 ALA B N 1
ATOM 1687 C CA . ALA B 1 85 ? -8.391 10.117 14.633 1 95.25 85 ALA B CA 1
ATOM 1688 C C . ALA B 1 85 ? -8.539 9.312 13.344 1 95.25 85 ALA B C 1
ATOM 1690 O O . ALA B 1 85 ? -9.648 9.148 12.836 1 95.25 85 ALA B O 1
ATOM 1691 N N . THR B 1 86 ? -7.418 8.781 12.82 1 97 86 THR B N 1
ATOM 1692 C CA . THR B 1 86 ? -7.484 8.008 11.586 1 97 86 THR B CA 1
ATOM 1693 C C . THR B 1 86 ? -8.273 6.719 11.797 1 97 86 THR B C 1
ATOM 1695 O O . THR B 1 86 ? -9.062 6.32 10.938 1 97 86 THR B O 1
ATOM 1698 N N . VAL B 1 87 ? -8.125 6.047 12.945 1 96.31 87 VAL B N 1
ATOM 1699 C CA . VAL B 1 87 ? -8.836 4.816 13.266 1 96.31 87 VAL B CA 1
ATOM 1700 C C . VAL B 1 87 ? -10.328 5.105 13.406 1 96.31 87 VAL B C 1
ATOM 1702 O O . VAL B 1 87 ? -11.164 4.406 12.82 1 96.31 87 VAL B O 1
ATOM 1705 N N . GLU B 1 88 ? -10.633 6.199 14.055 1 97 88 GLU B N 1
ATOM 1706 C CA . GLU B 1 88 ? -12.016 6.582 14.312 1 97 88 GLU B CA 1
ATOM 1707 C C . GLU B 1 88 ? -12.75 6.902 13.016 1 97 88 GLU B C 1
ATOM 1709 O O . GLU B 1 88 ? -13.969 6.719 12.922 1 97 88 GLU B O 1
ATOM 1714 N N . HIS B 1 89 ? -12.078 7.312 11.977 1 96.56 89 HIS B N 1
ATOM 1715 C CA . HIS B 1 89 ? -12.711 7.746 10.734 1 96.56 89 HIS B CA 1
ATOM 1716 C C . HIS B 1 89 ? -12.375 6.801 9.586 1 96.56 89 HIS B C 1
ATOM 1718 O O . HIS B 1 89 ? -12.641 7.109 8.422 1 96.56 89 HIS B O 1
ATOM 1724 N N . ALA B 1 90 ? -11.734 5.684 9.836 1 95.25 90 ALA B N 1
ATOM 1725 C CA . ALA B 1 90 ? -11.445 4.59 8.914 1 95.25 90 ALA B CA 1
ATOM 1726 C C . ALA B 1 90 ? -10.602 5.074 7.738 1 95.25 90 ALA B C 1
ATOM 1728 O O . ALA B 1 90 ? -10.906 4.773 6.582 1 95.25 90 ALA B O 1
ATOM 1729 N N . ILE B 1 91 ? -9.602 5.883 8.102 1 96.12 91 ILE B N 1
ATOM 1730 C CA . ILE B 1 91 ? -8.672 6.293 7.047 1 96.12 91 ILE B CA 1
ATOM 1731 C C . ILE B 1 91 ? -7.316 5.629 7.27 1 96.12 91 ILE B C 1
ATOM 1733 O O . ILE B 1 91 ? -6.879 5.461 8.414 1 96.12 91 ILE B O 1
ATOM 1737 N N . PRO B 1 92 ? -6.629 5.27 6.164 1 97.62 92 PRO B N 1
ATOM 1738 C CA . PRO B 1 92 ? -5.324 4.621 6.305 1 97.62 92 PRO B CA 1
ATOM 1739 C C . PRO B 1 92 ? -4.293 5.516 6.988 1 97.62 92 PRO B C 1
ATOM 1741 O O . PRO B 1 92 ? -4.191 6.703 6.668 1 97.62 92 PRO B O 1
ATOM 1744 N N . CYS B 1 93 ? -3.6 4.93 7.949 1 96.75 93 CYS B N 1
ATOM 1745 C CA . CYS B 1 93 ? -2.492 5.574 8.641 1 96.75 93 CYS B CA 1
ATOM 1746 C C . CYS B 1 93 ? -1.224 4.734 8.547 1 96.75 93 CYS B C 1
ATOM 1748 O O . CYS B 1 93 ? -1.139 3.656 9.133 1 96.75 93 CYS B O 1
ATOM 1750 N N . LEU B 1 94 ? -0.257 5.203 7.77 1 96.12 94 LEU B N 1
ATOM 1751 C CA . LEU B 1 94 ? 1.008 4.504 7.574 1 96.12 94 LEU B CA 1
ATOM 1752 C C . LEU B 1 94 ? 2.061 4.996 8.562 1 96.12 94 LEU B C 1
ATOM 1754 O O . LEU B 1 94 ? 2.453 6.168 8.523 1 96.12 94 LEU B O 1
ATOM 1758 N N . THR B 1 95 ? 2.541 4.105 9.359 1 92.12 95 THR B N 1
ATOM 1759 C CA . THR B 1 95 ? 3.424 4.523 10.438 1 92.12 95 THR B CA 1
ATOM 1760 C C . THR B 1 95 ? 4.875 4.168 10.125 1 92.12 95 THR B C 1
ATOM 1762 O O . THR B 1 95 ? 5.77 4.418 10.93 1 92.12 95 THR B O 1
ATOM 1765 N N . SER B 1 96 ? 5.105 3.615 9.016 1 90.5 96 SER B N 1
ATOM 1766 C CA . SER B 1 96 ? 6.434 3.248 8.531 1 90.5 96 SER B CA 1
ATOM 1767 C C . SER B 1 96 ? 6.684 3.797 7.137 1 90.5 96 SER B C 1
ATOM 1769 O O . SER B 1 96 ? 5.828 3.678 6.254 1 90.5 96 SER B O 1
ATOM 1771 N N . LEU B 1 97 ? 7.895 4.398 7.031 1 92.06 97 LEU B N 1
ATOM 1772 C CA . LEU B 1 97 ? 8.25 4.887 5.703 1 92.06 97 LEU B CA 1
ATOM 1773 C C . LEU B 1 97 ? 8.375 3.734 4.715 1 92.06 97 LEU B C 1
ATOM 1775 O O . LEU B 1 97 ? 8.031 3.879 3.541 1 92.06 97 LEU B O 1
ATOM 1779 N N . ASP B 1 98 ? 8.828 2.568 5.203 1 93.38 98 ASP B N 1
ATOM 1780 C CA . ASP B 1 98 ? 8.938 1.398 4.34 1 93.38 98 ASP B CA 1
ATOM 1781 C C . ASP B 1 98 ? 7.574 0.988 3.789 1 93.38 98 ASP B C 1
ATOM 1783 O O . ASP B 1 98 ? 7.438 0.719 2.594 1 93.38 98 ASP B O 1
ATOM 1787 N N . THR B 1 99 ? 6.562 0.998 4.629 1 95.06 99 THR B N 1
ATOM 1788 C CA . THR B 1 99 ? 5.207 0.657 4.207 1 95.06 99 THR B CA 1
ATOM 1789 C C . THR B 1 99 ? 4.656 1.715 3.254 1 95.06 99 THR B C 1
ATOM 1791 O O . THR B 1 99 ? 4 1.386 2.264 1 95.06 99 THR B O 1
ATOM 1794 N N . ALA B 1 100 ? 4.938 2.955 3.529 1 96.62 100 ALA B N 1
ATOM 1795 C CA . ALA B 1 100 ? 4.496 4.035 2.648 1 96.62 100 ALA B CA 1
ATOM 1796 C C . ALA B 1 100 ? 5.074 3.869 1.246 1 96.62 100 ALA B C 1
ATOM 1798 O O . ALA B 1 100 ? 4.371 4.066 0.252 1 96.62 100 ALA B O 1
ATOM 1799 N N . TRP B 1 101 ? 6.336 3.482 1.172 1 96.62 101 TRP B N 1
ATOM 1800 C CA . TRP B 1 101 ? 6.957 3.242 -0.126 1 96.62 101 TRP B CA 1
ATOM 1801 C C . TRP B 1 101 ? 6.285 2.076 -0.844 1 96.62 101 TRP B C 1
ATOM 1803 O O . TRP B 1 101 ? 6.066 2.129 -2.057 1 96.62 101 TRP B O 1
ATOM 1813 N N . GLU B 1 102 ? 5.996 1.063 -0.103 1 97.31 102 GLU B N 1
ATOM 1814 C CA . GLU B 1 102 ? 5.336 -0.084 -0.716 1 97.31 102 GLU B CA 1
ATOM 1815 C C . GLU B 1 102 ? 3.951 0.29 -1.24 1 97.31 102 GLU B C 1
ATOM 1817 O O . GLU B 1 102 ? 3.57 -0.111 -2.342 1 97.31 102 GLU B O 1
ATOM 1822 N N . VAL B 1 103 ? 3.207 1.014 -0.508 1 97.88 103 VAL B N 1
ATOM 1823 C CA . VAL B 1 103 ? 1.901 1.507 -0.932 1 97.88 103 VAL B CA 1
ATOM 1824 C C . VAL B 1 103 ? 2.051 2.338 -2.203 1 97.88 103 VAL B C 1
ATOM 1826 O O . VAL B 1 103 ? 1.315 2.141 -3.172 1 97.88 103 VAL B O 1
ATOM 1829 N N . LEU B 1 104 ? 3.023 3.219 -2.176 1 97.38 104 LEU B N 1
ATOM 1830 C CA . LEU B 1 104 ? 3.275 4.066 -3.336 1 97.38 104 LEU B CA 1
ATOM 1831 C C . LEU B 1 104 ? 3.574 3.223 -4.57 1 97.38 104 LEU B C 1
ATOM 1833 O O . LEU B 1 104 ? 3.051 3.492 -5.652 1 97.38 104 LEU B O 1
ATOM 1837 N N . ASN B 1 105 ? 4.414 2.258 -4.414 1 96.5 105 ASN B N 1
ATOM 1838 C CA . ASN B 1 105 ? 4.785 1.378 -5.516 1 96.5 105 ASN B CA 1
ATOM 1839 C C . ASN B 1 105 ? 3.564 0.696 -6.129 1 96.5 105 ASN B C 1
ATOM 1841 O O . ASN B 1 105 ? 3.436 0.623 -7.352 1 96.5 105 ASN B O 1
ATOM 1845 N N . VAL B 1 106 ? 2.678 0.249 -5.301 1 97.38 106 VAL B N 1
ATOM 1846 C CA . VAL B 1 106 ? 1.475 -0.42 -5.781 1 97.38 106 VAL B CA 1
ATOM 1847 C C . VAL B 1 106 ? 0.571 0.585 -6.492 1 97.38 106 VAL B C 1
ATOM 1849 O O . VAL B 1 106 ? 0.064 0.312 -7.582 1 97.38 106 VAL B O 1
ATOM 1852 N N . LEU B 1 107 ? 0.407 1.759 -5.965 1 96.06 107 LEU B N 1
ATOM 1853 C CA . LEU B 1 107 ? -0.434 2.781 -6.578 1 96.06 107 LEU B CA 1
ATOM 1854 C C . LEU B 1 107 ? 0.132 3.215 -7.926 1 96.06 107 LEU B C 1
ATOM 1856 O O . LEU B 1 107 ? -0.618 3.416 -8.883 1 96.06 107 LEU B O 1
ATOM 1860 N N . GLU B 1 108 ? 1.441 3.361 -7.949 1 94.88 108 GLU B N 1
ATOM 1861 C CA . GLU B 1 108 ? 2.08 3.74 -9.203 1 94.88 108 GLU B CA 1
ATOM 1862 C C . GLU B 1 108 ? 1.863 2.676 -10.273 1 94.88 108 GLU B C 1
ATOM 1864 O O . GLU B 1 108 ? 1.58 3 -11.43 1 94.88 108 GLU B O 1
ATOM 1869 N N . PHE B 1 109 ? 2.016 1.497 -9.898 1 93.62 109 PHE B N 1
ATOM 1870 C CA . PHE B 1 109 ? 1.812 0.4 -10.836 1 93.62 109 PHE B CA 1
ATOM 1871 C C . PHE B 1 109 ? 0.372 0.371 -11.336 1 93.62 109 PHE B C 1
ATOM 1873 O O . PHE B 1 109 ? 0.124 0.191 -12.531 1 93.62 109 PHE B O 1
ATOM 1880 N N . MET B 1 110 ? -0.538 0.644 -10.438 1 91.81 110 MET B N 1
ATOM 1881 C CA . MET B 1 110 ? -1.954 0.537 -10.773 1 91.81 110 MET B CA 1
ATOM 1882 C C . MET B 1 110 ? -2.42 1.76 -11.555 1 91.81 110 MET B C 1
ATOM 1884 O O . MET B 1 110 ? -3.498 1.745 -12.156 1 91.81 110 MET B O 1
ATOM 1888 N N . ARG B 1 111 ? -1.646 2.688 -11.383 1 86.19 111 ARG B N 1
ATOM 1889 C CA . ARG B 1 111 ? -1.975 3.848 -12.211 1 86.19 111 ARG B CA 1
ATOM 1890 C C . ARG B 1 111 ? -2.053 3.471 -13.68 1 86.19 111 ARG B C 1
ATOM 1892 O O . ARG B 1 111 ? -2.734 4.137 -14.461 1 86.19 111 ARG B O 1
ATOM 1899 N N . GLU B 1 112 ? -1.326 2.34 -13.93 1 82 112 GLU B N 1
ATOM 1900 C CA . GLU B 1 112 ? -1.478 1.788 -15.273 1 82 112 GLU B CA 1
ATOM 1901 C C . GLU B 1 112 ? -2.871 1.201 -15.477 1 82 112 GLU B C 1
ATOM 1903 O O . GLU B 1 112 ? -3.408 0.544 -14.578 1 82 112 GLU B O 1
ATOM 1908 N N . ARG B 1 113 ? -3.752 1.898 -16.234 1 82.19 113 ARG B N 1
ATOM 1909 C CA . ARG B 1 113 ? -5.148 1.516 -16.422 1 82.19 113 ARG B CA 1
ATOM 1910 C C . ARG B 1 113 ? -5.258 0.183 -17.156 1 82.19 113 ARG B C 1
ATOM 1912 O O . ARG B 1 113 ? -5.188 0.138 -18.391 1 82.19 113 ARG B O 1
ATOM 1919 N N . ARG B 1 114 ? -5.387 -0.892 -16.312 1 84.5 114 ARG B N 1
ATOM 1920 C CA . ARG B 1 114 ? -5.656 -2.23 -16.828 1 84.5 114 ARG B CA 1
ATOM 1921 C C . ARG B 1 114 ? -7.094 -2.648 -16.531 1 84.5 114 ARG B C 1
ATOM 1923 O O . ARG B 1 114 ? -7.715 -2.141 -15.594 1 84.5 114 ARG B O 1
ATOM 1930 N N . LEU B 1 115 ? -7.617 -3.488 -17.391 1 84.31 115 LEU B N 1
ATOM 1931 C CA . LEU B 1 115 ? -8.977 -3.982 -17.172 1 84.31 115 LEU B CA 1
ATOM 1932 C C . LEU B 1 115 ? -9.039 -4.879 -15.938 1 84.31 115 LEU B C 1
ATOM 1934 O O . LEU B 1 115 ? -10.016 -4.848 -15.188 1 84.31 115 LEU B O 1
ATOM 1938 N N . VAL B 1 116 ? -7.949 -5.723 -15.797 1 90.5 116 VAL B N 1
ATOM 1939 C CA . VAL B 1 116 ? -7.895 -6.668 -14.68 1 90.5 116 VAL B CA 1
ATOM 1940 C C . VAL B 1 116 ? -6.484 -6.707 -14.102 1 90.5 116 VAL B C 1
ATOM 1942 O O . VAL B 1 116 ? -5.5 -6.695 -14.852 1 90.5 116 VAL B O 1
ATOM 1945 N N . TYR B 1 117 ? -6.438 -6.578 -12.852 1 94 117 TYR B N 1
ATOM 1946 C CA . TYR B 1 117 ? -5.18 -6.789 -12.148 1 94 117 TYR B CA 1
ATOM 1947 C C . TYR B 1 117 ? -5.109 -8.195 -11.562 1 94 117 TYR B C 1
ATOM 1949 O O . TYR B 1 117 ? -6.094 -8.695 -11.016 1 94 117 TYR B O 1
ATOM 1957 N N . SER B 1 118 ? -3.916 -8.805 -11.773 1 95.62 118 SER B N 1
ATOM 1958 C CA . SER B 1 118 ? -3.707 -10.156 -11.281 1 95.62 118 SER B CA 1
ATOM 1959 C C . SER B 1 118 ? -2.719 -10.18 -10.125 1 95.62 118 SER B C 1
ATOM 1961 O O . SER B 1 118 ? -1.669 -9.539 -10.18 1 95.62 118 SER B O 1
ATOM 1963 N N . LEU B 1 119 ? -3.111 -10.914 -9.055 1 97 119 LEU B N 1
ATOM 1964 C CA . LEU B 1 119 ? -2.305 -11.102 -7.855 1 97 119 LEU B CA 1
ATOM 1965 C C . LEU B 1 119 ? -1.877 -12.555 -7.703 1 97 119 LEU B C 1
ATOM 1967 O O . LEU B 1 119 ? -2.721 -13.453 -7.656 1 97 119 LEU B O 1
ATOM 1971 N N . ALA B 1 120 ? -0.591 -12.758 -7.684 1 94.31 120 ALA B N 1
ATOM 1972 C CA . ALA B 1 120 ? -0.064 -14.086 -7.375 1 94.31 120 ALA B CA 1
ATOM 1973 C C . ALA B 1 120 ? 0.234 -14.219 -5.883 1 94.31 120 ALA B C 1
ATOM 1975 O O . ALA B 1 120 ? 0.77 -13.305 -5.266 1 94.31 120 ALA B O 1
ATOM 1976 N N . ILE B 1 121 ? -0.176 -15.344 -5.309 1 90.81 121 ILE B N 1
ATOM 1977 C CA . ILE B 1 121 ? 0.069 -15.617 -3.898 1 90.81 121 ILE B CA 1
ATOM 1978 C C . ILE B 1 121 ? 0.926 -16.875 -3.756 1 90.81 121 ILE B C 1
ATOM 1980 O O . ILE B 1 121 ? 0.57 -17.938 -4.27 1 90.81 121 ILE B O 1
ATOM 1984 N N . GLN B 1 122 ? 1.963 -16.625 -3.199 1 83.56 122 GLN B N 1
ATOM 1985 C CA . GLN B 1 122 ? 2.859 -17.734 -2.902 1 83.56 122 GLN B CA 1
ATOM 1986 C C . GLN B 1 122 ? 3.219 -17.766 -1.419 1 83.56 122 GLN B C 1
ATOM 1988 O O . GLN B 1 122 ? 3.705 -16.781 -0.869 1 83.56 122 GLN B O 1
ATOM 1993 N N . ASP B 1 123 ? 2.576 -18.859 -0.762 1 72.19 123 ASP B N 1
ATOM 1994 C CA . ASP B 1 123 ? 2.861 -19.031 0.66 1 72.19 123 ASP B CA 1
ATOM 1995 C C . ASP B 1 123 ? 4.102 -19.891 0.87 1 72.19 123 ASP B C 1
ATOM 1997 O O . ASP B 1 123 ? 4.355 -20.828 0.102 1 72.19 123 ASP B O 1
ATOM 2001 N N . TYR B 1 124 ? 4.949 -19.297 1.729 1 54.34 124 TYR B N 1
ATOM 2002 C CA . TYR B 1 124 ? 6.023 -20.156 2.23 1 54.34 124 TYR B CA 1
ATOM 2003 C C . TYR B 1 124 ? 5.586 -20.891 3.486 1 54.34 124 TYR B C 1
ATOM 2005 O O . TYR B 1 124 ? 5.512 -20.312 4.57 1 54.34 124 TYR B O 1
ATOM 2013 N N . VAL B 1 125 ? 4.457 -21.641 3.508 1 47.81 125 VAL B N 1
ATOM 2014 C CA . VAL B 1 125 ? 4.168 -22.391 4.719 1 47.81 125 VAL B CA 1
ATOM 2015 C C . VAL B 1 125 ? 5.34 -23.328 5.043 1 47.81 125 VAL B C 1
ATOM 2017 O O . VAL B 1 125 ? 5.945 -23.906 4.141 1 47.81 125 VAL B O 1
ATOM 2020 N N . GLY B 1 126 ? 6.125 -23.062 6.098 1 45.16 126 GLY B N 1
ATOM 2021 C CA . GLY B 1 126 ? 6.914 -24.156 6.656 1 45.16 126 GLY B CA 1
ATOM 2022 C C . GLY B 1 126 ? 6.184 -25.484 6.66 1 45.16 126 GLY B C 1
ATOM 2023 O O . GLY B 1 126 ? 5.465 -25.797 7.609 1 45.16 126 GLY B O 1
ATOM 2024 N N . GLY B 1 127 ? 5.406 -25.766 5.793 1 39.38 127 GLY B N 1
ATOM 2025 C CA . GLY B 1 127 ? 5 -27.141 6.008 1 39.38 127 GLY B CA 1
ATOM 2026 C C . GLY B 1 127 ? 6.168 -28.078 6.277 1 39.38 127 GLY B C 1
ATOM 2027 O O . GLY B 1 127 ? 7.258 -27.891 5.738 1 39.38 127 GLY B O 1
ATOM 2028 N N . GLY B 1 128 ? 6.328 -28.562 7.598 1 34.91 128 GLY B N 1
ATOM 2029 C CA . GLY B 1 128 ? 6.672 -29.969 7.75 1 34.91 128 GLY B CA 1
ATOM 2030 C C . GLY B 1 128 ? 6.168 -30.828 6.613 1 34.91 128 GLY B C 1
ATOM 2031 O O . GLY B 1 128 ? 4.969 -30.859 6.34 1 34.91 128 GLY B O 1
ATOM 2032 N N . TYR B 1 129 ? 6.559 -30.891 5.398 1 33.19 129 TYR B N 1
ATOM 2033 C CA . TYR B 1 129 ? 6.395 -32.219 4.816 1 33.19 129 TYR B CA 1
ATOM 2034 C C . TYR B 1 129 ? 6.328 -33.281 5.906 1 33.19 129 TYR B C 1
ATOM 2036 O O . TYR B 1 129 ? 7.305 -33.5 6.621 1 33.19 129 TYR B O 1
ATOM 2044 N N . ASP B 1 130 ? 5.34 -33.375 6.766 1 31.75 130 ASP B N 1
ATOM 2045 C CA . ASP B 1 130 ? 5.082 -34.75 7.211 1 31.75 130 ASP B CA 1
ATOM 2046 C C . ASP B 1 130 ? 5.289 -35.719 6.074 1 31.75 130 ASP B C 1
ATOM 2048 O O . ASP B 1 130 ? 4.613 -35.656 5.043 1 31.75 130 ASP B O 1
ATOM 2052 N N . LEU B 1 131 ? 6.492 -36.125 5.512 1 28.36 131 LEU B N 1
ATOM 2053 C CA . LEU B 1 131 ? 6.797 -37.5 5.133 1 28.36 131 LEU B CA 1
ATOM 2054 C C . LEU B 1 131 ? 5.773 -38.469 5.723 1 28.36 131 LEU B C 1
ATOM 2056 O O . LEU B 1 131 ? 5.531 -38.438 6.93 1 28.36 131 LEU B O 1
ATOM 2060 N N . ALA B 1 132 ? 4.734 -39 4.922 1 28.02 132 ALA B N 1
ATOM 2061 C CA . ALA B 1 132 ? 4.398 -40.406 5.113 1 28.02 132 ALA B CA 1
ATOM 2062 C C . ALA B 1 132 ? 5.648 -41.25 5.105 1 28.02 132 ALA B C 1
ATOM 2064 O O . ALA B 1 132 ? 6.613 -40.969 4.395 1 28.02 132 ALA B O 1
#

Radius of gyration: 20.59 Å; Cα contacts (8 Å, |Δi|>4): 413; chains: 2; bounding box: 34×70×44 Å

Sequence (264 aa):
NKDKDEMKQLAKAFSELGFKLVATAGSAKAIKSMGIDVEVVGKMHERSVDIIQQIKKGRIHMVINTMTQNQGKSVVHDGFKIRRATVEHAIPCLTSLDTAWEVLNVLEFMRERRLVYSLAIQDYVGGGYDLANKDKDEMKQLAKAFSELGFKLVATAGSAKAIKSMGIDVEVVGKMHERSVDIIQQIKKGRIHMVINTMTQNQGKSVVHDGFKIRRATVEHAIPCLTSLDTAWEVLNVLEFMRERRLVYSLAIQDYVGGGYDLA

Foldseek 3Di:
DVVLVLVLVLLVLVVVLPDAAEAAPVSCVSNVVVVGDYHHADDDPQRLVRLLVCLVVVNDQEEEAEDDPPDDPVSVVSSVSNVVSCVVSVHYYHHDSVVSVVVSVVSVVPVPDDPDDDDDDDDCPPPPPPDD/DVVLVLVLVLLVLVVVLPDAAEAAPVNCVSNVVVVGDYHHADDDPQRLVRLLVCLVVVNDQEEEAEDDPPDDPVSVVSSVSNVVSCVVSVHYYHHDSVVSVVVSVVSVVPVPDDPDDDDDDDDPPPPPPPDD

Solvent-accessible surface area (backbone atoms only — not comparable to full-atom values): 14468 Å² total; per-residue (Å²): 103,74,64,56,56,52,48,37,52,51,51,49,53,44,40,75,74,56,37,44,41,33,16,30,58,72,48,29,53,58,35,41,75,71,74,43,82,60,43,66,30,42,69,96,89,48,39,51,56,39,53,40,50,34,44,75,70,64,63,44,55,32,35,40,48,36,79,38,92,55,40,47,71,64,54,51,52,37,50,50,53,43,54,50,47,27,63,76,67,75,34,48,69,37,54,40,70,69,53,45,50,52,40,48,50,45,50,59,59,55,65,52,89,62,96,68,49,25,36,35,40,45,62,49,66,60,60,73,74,69,78,129,102,75,66,54,56,51,48,39,54,50,53,47,52,44,41,75,75,54,36,43,42,33,17,30,58,73,44,31,53,59,35,40,74,73,73,43,82,59,44,67,31,43,68,95,90,46,41,51,57,41,54,42,51,34,45,75,69,64,62,42,54,32,35,38,47,40,79,47,91,74,43,56,72,66,56,51,51,39,51,50,54,42,54,50,49,28,62,75,66,75,33,49,68,37,55,39,70,70,50,45,51,52,39,47,51,46,52,59,59,55,64,54,88,63,98,68,50,24,36,33,40,42,73,31,65,33,52,70,74,73,73,128

Organism: NCBI:txid82374

Nearest PDB structures (foldseek):
  1m6v-assembly1_G  TM=8.891E-01  e=2.659E-05  Escherichia coli
  1jdb-assembly1_B  TM=8.896E-01  e=3.398E-05  Escherichia coli
  1wo8-assembly1_A  TM=8.527E-01  e=8.765E-04  Thermus thermophilus HB8
  6f2c-assembly2_G  TM=8.461E-01  e=1.618E-03  Bacillus subtilis subsp. subtilis str. 168
  1b93-assembly1_C-2  TM=8.447E-01  e=3.378E-03  Escherichia coli

Secondary structure (DSSP, 8-state):
-HHHHHHHHHHHHHHHTTPEEEE-HHHHHHHHTTT---EEP--TT-HHHHHHHHHHTT---EEEEE--TT--HHHHHHHHHHHHHHHHTT--EE--HHHHHHHHHHHHHHTS--S--EEEEE----------/-HHHHHHHHHHHHHHHTT-EEEE-HHHHHHHHTTT---EEP--TT-HHHHHHHHHHTT---EEEE---TT--HHHHHHHHHHHHHHHHTT--EE--HHHHHHHHHHHHHHTS--S--EEEEEE---------

pLDDT: mean 83.41, std 17.57, range [27.88, 97.94]